Protein AF-A0A940F637-F1 (afdb_monomer_lite)

Structure (mmCIF, N/CA/C/O backbone):
data_AF-A0A940F637-F1
#
_entry.id   AF-A0A940F637-F1
#
loop_
_atom_site.group_PDB
_atom_site.id
_atom_site.type_symbol
_atom_site.label_atom_id
_atom_site.label_alt_id
_atom_site.label_comp_id
_atom_site.label_asym_id
_atom_site.label_entity_id
_atom_site.label_seq_id
_atom_site.pdbx_PDB_ins_code
_atom_site.Cartn_x
_atom_site.Cartn_y
_atom_site.Cartn_z
_atom_site.occupancy
_atom_site.B_iso_or_equiv
_atom_site.auth_seq_id
_atom_site.auth_comp_id
_atom_site.auth_asym_id
_atom_site.auth_atom_id
_atom_site.pdbx_PDB_model_num
ATOM 1 N N . MET A 1 1 ? -5.528 -28.765 15.046 1.00 68.56 1 MET A N 1
ATOM 2 C CA . MET A 1 1 ? -5.423 -27.339 14.658 1.00 68.56 1 MET A CA 1
ATOM 3 C C . MET A 1 1 ? -6.750 -26.783 14.138 1.00 68.56 1 MET A C 1
ATOM 5 O O . MET A 1 1 ? -7.314 -25.947 14.825 1.00 68.56 1 MET A O 1
ATOM 9 N N . ALA A 1 2 ? -7.316 -27.271 13.023 1.00 72.69 2 ALA A N 1
ATOM 10 C CA . ALA A 1 2 ? -8.549 -26.705 12.437 1.00 72.69 2 ALA A CA 1
ATOM 11 C C . ALA A 1 2 ? -9.778 -26.683 13.380 1.00 72.69 2 ALA A C 1
ATOM 13 O O . ALA A 1 2 ? -10.446 -25.659 13.487 1.00 72.69 2 ALA A O 1
ATOM 14 N N . GLN A 1 3 ? -10.038 -27.761 14.132 1.00 83.75 3 GLN A N 1
ATOM 15 C CA . GLN A 1 3 ? -11.132 -27.794 15.122 1.00 83.75 3 GLN A CA 1
ATOM 16 C C . GLN A 1 3 ? -10.935 -26.809 16.287 1.00 83.75 3 GLN A C 1
ATOM 18 O O . GLN A 1 3 ? -11.901 -26.237 16.781 1.00 83.75 3 GLN A O 1
ATOM 23 N N . LEU A 1 4 ? -9.687 -26.577 16.711 1.00 83.81 4 LEU A N 1
ATOM 24 C CA . LEU A 1 4 ? -9.385 -25.657 17.813 1.00 83.81 4 LEU A CA 1
ATOM 25 C C . LEU A 1 4 ? -9.660 -24.202 17.403 1.00 83.81 4 LEU A C 1
ATOM 27 O O . LEU A 1 4 ? -10.219 -23.434 18.182 1.00 83.81 4 LEU A O 1
ATOM 31 N N . VAL A 1 5 ? -9.324 -23.853 16.157 1.00 87.19 5 VAL A N 1
ATOM 32 C CA . VAL A 1 5 ? -9.615 -22.535 15.574 1.00 87.19 5 VAL A CA 1
ATOM 33 C C . VAL A 1 5 ? -11.126 -22.333 15.405 1.00 87.19 5 VAL A C 1
ATOM 35 O O . VAL A 1 5 ? -11.632 -21.262 15.729 1.00 87.19 5 VAL A O 1
ATOM 38 N N . GLY A 1 6 ? -11.868 -23.365 14.984 1.00 89.25 6 GLY A N 1
ATOM 39 C CA . GLY A 1 6 ? -13.332 -23.305 14.872 1.00 89.25 6 GLY A CA 1
ATOM 40 C C . GLY A 1 6 ? -14.025 -22.976 16.200 1.00 89.25 6 GLY A C 1
ATOM 41 O O . GLY A 1 6 ? -14.823 -22.040 16.264 1.00 89.25 6 GLY A O 1
ATOM 42 N N . ASN A 1 7 ? -13.650 -23.670 17.278 1.00 90.19 7 ASN A N 1
ATOM 43 C CA . ASN A 1 7 ? -14.247 -23.461 18.603 1.00 90.19 7 ASN A CA 1
ATOM 44 C C . ASN A 1 7 ? -13.943 -22.062 19.175 1.00 90.19 7 ASN A C 1
ATOM 46 O O . ASN A 1 7 ? -14.802 -21.446 19.806 1.00 90.19 7 ASN A O 1
ATOM 50 N N . GLN A 1 8 ? -12.740 -21.531 18.930 1.00 88.12 8 GLN A N 1
ATOM 51 C CA . GLN A 1 8 ? -12.361 -20.168 19.327 1.00 88.12 8 GLN A CA 1
ATOM 52 C C . GLN A 1 8 ? -13.222 -19.111 18.612 1.00 88.12 8 GLN A C 1
ATOM 54 O O . GLN A 1 8 ? -13.680 -18.152 19.236 1.00 88.12 8 GLN A O 1
ATOM 59 N N . ILE A 1 9 ? -13.509 -19.307 17.321 1.00 85.62 9 ILE A N 1
ATOM 60 C CA . ILE A 1 9 ? -14.340 -18.383 16.535 1.00 85.62 9 ILE A CA 1
ATOM 61 C C . ILE A 1 9 ? -15.790 -18.365 17.040 1.00 85.62 9 ILE A C 1
ATOM 63 O O . ILE A 1 9 ? -16.385 -17.288 17.145 1.00 85.62 9 ILE A O 1
ATOM 67 N N . GLU A 1 10 ? -16.370 -19.520 17.375 1.00 91.50 10 GLU A N 1
ATOM 68 C CA . GLU A 1 10 ? -17.729 -19.573 17.932 1.00 91.50 10 GLU A CA 1
ATOM 69 C C . GLU A 1 10 ? -17.828 -18.894 19.301 1.00 91.50 10 GLU A C 1
ATOM 71 O O . GLU A 1 10 ? -18.764 -18.123 19.531 1.00 91.50 10 GLU A O 1
ATOM 76 N N . ALA A 1 11 ? -16.834 -19.088 20.173 1.00 89.31 11 ALA A N 1
ATOM 77 C CA . ALA A 1 11 ? -16.787 -18.427 21.476 1.00 89.31 11 ALA A CA 1
ATOM 78 C C . ALA A 1 11 ? -16.737 -16.893 21.340 1.00 89.31 11 ALA A C 1
ATOM 80 O O . ALA A 1 11 ? -17.476 -16.178 22.022 1.00 89.31 11 ALA A O 1
ATOM 81 N N . ILE A 1 12 ? -15.937 -16.377 20.399 1.00 84.06 12 ILE A N 1
ATOM 82 C CA . ILE A 1 12 ? -15.844 -14.935 20.123 1.00 84.06 12 ILE A CA 1
ATOM 83 C C . ILE A 1 12 ? -17.172 -14.390 19.572 1.00 84.06 12 ILE A C 1
ATOM 85 O O . ILE A 1 12 ? -17.624 -13.317 19.987 1.00 84.06 12 ILE A O 1
ATOM 89 N N . LYS A 1 13 ? -17.843 -15.123 18.671 1.00 86.75 13 LYS A N 1
ATOM 90 C CA . LYS A 1 13 ? -19.172 -14.737 18.159 1.00 86.75 13 LYS A CA 1
ATOM 91 C C . LYS A 1 13 ? -20.213 -14.687 19.277 1.00 86.75 13 LYS A C 1
ATOM 93 O O . LYS A 1 13 ? -20.950 -13.704 19.372 1.00 86.75 13 LYS A O 1
ATOM 98 N N . ALA A 1 14 ? -20.244 -15.699 20.144 1.00 90.00 14 ALA A N 1
ATOM 99 C CA . ALA A 1 14 ? -21.157 -15.751 21.281 1.00 90.00 14 ALA A CA 1
ATOM 100 C C . ALA A 1 14 ? -20.929 -14.574 22.243 1.00 90.00 14 ALA A C 1
ATOM 102 O O . ALA A 1 14 ? -21.884 -13.899 22.631 1.00 90.00 14 ALA A O 1
ATOM 103 N N . GLN A 1 15 ? -19.670 -14.254 22.555 1.00 88.62 15 GLN A N 1
ATOM 104 C CA . GLN A 1 15 ? -19.326 -13.143 23.443 1.00 88.62 15 GLN A CA 1
ATOM 105 C C . GLN A 1 15 ? -19.707 -11.774 22.851 1.00 88.62 15 GLN A C 1
ATOM 107 O O . GLN A 1 15 ? -20.205 -10.903 23.570 1.00 88.62 15 GLN A O 1
ATOM 112 N N . ASN A 1 16 ? -19.533 -11.579 21.540 1.00 78.62 16 ASN A N 1
ATOM 113 C CA . ASN A 1 16 ? -19.951 -10.351 20.860 1.00 78.62 16 ASN A CA 1
ATOM 114 C C . ASN A 1 16 ? -21.475 -10.192 20.829 1.00 78.62 16 ASN A C 1
ATOM 116 O O . ASN A 1 16 ? -21.979 -9.094 21.078 1.00 78.62 16 ASN A O 1
ATOM 120 N N . ASN A 1 17 ? -22.211 -11.279 20.583 1.00 84.19 17 ASN A N 1
ATOM 121 C CA . ASN A 1 17 ? -23.671 -11.264 20.644 1.00 84.19 17 ASN A CA 1
ATOM 122 C C . ASN A 1 17 ? -24.160 -10.930 22.060 1.00 84.19 17 ASN A C 1
ATOM 124 O O . ASN A 1 17 ? -25.043 -10.087 22.207 1.00 84.19 17 ASN A O 1
ATOM 128 N N . LEU A 1 18 ? -23.532 -11.495 23.099 1.00 89.12 18 LEU A N 1
ATOM 129 C CA . LEU A 1 18 ? -23.876 -11.210 24.495 1.00 89.12 18 LEU A CA 1
ATOM 130 C C . LEU A 1 18 ? -23.662 -9.730 24.855 1.00 89.12 18 LEU A C 1
ATOM 132 O O . LEU A 1 18 ? -24.513 -9.117 25.494 1.00 89.12 18 LEU A O 1
ATOM 136 N N . ARG A 1 19 ? -22.552 -9.129 24.399 1.00 82.56 19 ARG A N 1
ATOM 137 C CA . ARG A 1 19 ? -22.252 -7.701 24.618 1.00 82.56 19 ARG A CA 1
ATOM 138 C C . ARG A 1 19 ? -23.257 -6.779 23.928 1.00 82.56 19 ARG A C 1
ATOM 140 O O . ARG A 1 19 ? -23.683 -5.796 24.529 1.00 82.56 19 ARG A O 1
ATOM 147 N N . ARG A 1 20 ? -23.665 -7.099 22.694 1.00 81.19 20 ARG A N 1
ATOM 148 C CA . ARG A 1 20 ? -24.707 -6.346 21.970 1.00 81.19 20 ARG A CA 1
ATOM 149 C C . ARG A 1 20 ? -26.052 -6.420 22.688 1.00 81.19 20 ARG A C 1
ATOM 151 O O . ARG A 1 20 ? -26.724 -5.403 22.822 1.00 81.19 20 ARG A O 1
ATOM 158 N N . LEU A 1 21 ? -26.407 -7.601 23.190 1.00 87.44 21 LEU A N 1
ATOM 159 C CA . LEU A 1 21 ? -27.653 -7.821 23.920 1.00 87.44 21 LEU A CA 1
ATOM 160 C C . LEU A 1 21 ? -27.649 -7.066 25.258 1.00 87.44 21 LEU A C 1
ATOM 162 O O . LEU A 1 21 ? -28.615 -6.378 25.565 1.00 87.44 21 LEU A O 1
ATOM 166 N N . ALA A 1 22 ? -26.536 -7.092 25.998 1.00 82.38 22 ALA A N 1
ATOM 167 C CA . ALA A 1 22 ? -26.381 -6.321 27.231 1.00 82.38 22 ALA A CA 1
ATOM 168 C C . ALA A 1 22 ? -26.501 -4.805 26.993 1.00 82.38 22 ALA A C 1
ATOM 170 O O . ALA A 1 22 ? -27.202 -4.126 27.741 1.00 82.38 22 ALA A O 1
ATOM 171 N N . ALA A 1 23 ? -25.879 -4.279 25.931 1.00 78.69 23 ALA A N 1
ATOM 172 C CA . ALA A 1 23 ? -25.991 -2.866 25.571 1.00 78.69 23 ALA A CA 1
ATOM 173 C C . ALA A 1 23 ? -27.433 -2.482 25.192 1.00 78.69 23 ALA A C 1
ATOM 175 O O . ALA A 1 23 ? -27.948 -1.478 25.680 1.00 78.69 23 ALA A O 1
ATOM 176 N N . ALA A 1 24 ? -28.109 -3.308 24.386 1.00 81.12 24 ALA A N 1
ATOM 177 C CA . ALA A 1 24 ? -29.506 -3.088 24.014 1.00 81.12 24 ALA A CA 1
ATOM 178 C C . ALA A 1 24 ? -30.436 -3.111 25.238 1.00 81.12 24 ALA A C 1
ATOM 180 O O . ALA A 1 24 ? -31.278 -2.228 25.388 1.00 81.12 24 ALA A O 1
ATOM 181 N N . VAL A 1 25 ? -30.243 -4.068 26.153 1.00 86.31 25 VAL A N 1
ATOM 182 C CA . VAL A 1 25 ? -30.998 -4.144 27.412 1.00 86.31 25 VAL A CA 1
ATOM 183 C C . VAL A 1 25 ? -30.762 -2.898 28.260 1.00 86.31 25 VAL A C 1
ATOM 185 O O . VAL A 1 25 ? -31.724 -2.348 28.787 1.00 86.31 25 VAL A O 1
ATOM 188 N N . PHE A 1 26 ? -29.527 -2.401 28.359 1.00 82.50 26 PHE A N 1
ATOM 189 C CA . PHE A 1 26 ? -29.232 -1.194 29.135 1.00 82.50 26 PHE A CA 1
ATOM 190 C C . PHE A 1 26 ? -29.943 0.043 28.575 1.00 82.50 26 PHE A C 1
ATOM 192 O O . PHE A 1 26 ? -30.535 0.810 29.334 1.00 82.50 26 PHE A O 1
ATOM 199 N N . VAL A 1 27 ? -29.951 0.201 27.248 1.00 78.44 27 VAL A N 1
ATOM 200 C CA . VAL A 1 27 ? -30.637 1.310 26.569 1.00 78.44 27 VAL A CA 1
ATOM 201 C C . VAL A 1 27 ? -32.150 1.227 26.768 1.00 78.44 27 VAL A C 1
ATOM 203 O O . VAL A 1 27 ? -32.771 2.215 27.157 1.00 78.44 27 VAL A O 1
ATOM 206 N N . VAL A 1 28 ? -32.750 0.050 26.560 1.00 81.38 28 VAL A N 1
ATOM 207 C CA . VAL A 1 28 ? -34.203 -0.137 26.715 1.00 81.38 28 VAL A CA 1
ATOM 208 C C . VAL A 1 28 ? -34.625 0.048 28.171 1.00 81.38 28 VAL A C 1
ATOM 210 O O . VAL A 1 28 ? -35.596 0.748 28.442 1.00 81.38 28 VAL A O 1
ATOM 213 N N . THR A 1 29 ? -33.877 -0.519 29.119 1.00 81.25 29 THR A N 1
ATOM 214 C CA . THR A 1 29 ? -34.191 -0.394 30.550 1.00 81.25 29 THR A CA 1
ATOM 215 C C . THR A 1 29 ? -34.068 1.057 31.009 1.00 81.25 29 THR A C 1
ATOM 217 O O . THR A 1 29 ? -34.945 1.549 31.715 1.00 81.25 29 THR A O 1
ATOM 220 N N . GLY A 1 30 ? -33.034 1.773 30.553 1.00 75.88 30 GLY A N 1
ATOM 221 C CA . GLY A 1 30 ? -32.871 3.202 30.823 1.00 75.88 30 GLY A CA 1
ATOM 222 C C . GLY A 1 30 ? -34.012 4.048 30.251 1.00 75.88 30 GLY A C 1
ATOM 223 O O . GLY A 1 30 ? -34.539 4.913 30.949 1.00 75.88 30 GLY A O 1
ATOM 224 N N . ALA A 1 31 ? -34.453 3.759 29.022 1.00 74.94 31 ALA A N 1
ATOM 225 C CA . ALA A 1 31 ? -35.572 4.458 28.386 1.00 74.94 31 ALA A CA 1
ATOM 226 C C . ALA A 1 31 ? -36.909 4.210 29.106 1.00 74.94 31 ALA A C 1
ATOM 228 O O . ALA A 1 31 ? -37.680 5.145 29.313 1.00 74.94 31 ALA A O 1
ATOM 229 N N . VAL A 1 32 ? -37.177 2.974 29.540 1.00 78.06 32 VAL A N 1
ATOM 230 C CA . VAL A 1 32 ? -38.393 2.643 30.301 1.00 78.06 32 VAL A CA 1
ATOM 231 C C . VAL A 1 32 ? -38.381 3.321 31.673 1.00 78.06 32 VAL A C 1
ATOM 233 O O . VAL A 1 32 ? -39.384 3.909 32.074 1.00 78.06 32 VAL A O 1
ATOM 236 N N . LEU A 1 33 ? -37.242 3.314 32.375 1.00 72.50 33 LEU A N 1
ATOM 237 C CA . LEU A 1 33 ? -37.113 3.969 33.679 1.00 72.50 33 LEU A CA 1
ATOM 238 C C . LEU A 1 33 ? -37.324 5.492 33.578 1.00 72.50 33 LEU A C 1
ATOM 240 O O . LEU A 1 33 ? -37.966 6.090 34.442 1.00 72.50 33 LEU A O 1
ATOM 244 N N . ALA A 1 34 ? -36.843 6.106 32.491 1.00 63.91 34 ALA A N 1
ATOM 245 C CA . ALA A 1 34 ? -37.021 7.526 32.199 1.00 63.91 34 ALA A CA 1
ATOM 246 C C . ALA A 1 34 ? -38.496 7.938 32.019 1.00 63.91 34 ALA A C 1
ATOM 248 O O . ALA A 1 34 ? -38.859 9.057 32.379 1.00 63.91 34 ALA A O 1
ATOM 249 N N . ILE A 1 35 ? -39.347 7.043 31.504 1.00 73.88 35 ILE A N 1
ATOM 250 C CA . ILE A 1 35 ? -40.786 7.295 31.314 1.00 73.88 35 ILE A CA 1
ATOM 251 C C . ILE A 1 35 ? -41.549 7.196 32.643 1.00 73.88 35 ILE A C 1
ATOM 253 O O . ILE A 1 35 ? -42.493 7.949 32.870 1.00 73.88 35 ILE A O 1
ATOM 257 N N . VAL A 1 36 ? -41.150 6.275 33.525 1.00 73.94 36 VAL A N 1
ATOM 258 C CA . VAL A 1 36 ? -41.940 5.911 34.714 1.00 73.94 36 VAL A CA 1
ATOM 259 C C . VAL A 1 36 ? -41.636 6.790 35.934 1.00 73.94 36 VAL A C 1
ATOM 261 O O . VAL A 1 36 ? -42.533 7.036 36.735 1.00 73.94 36 VAL A O 1
ATOM 264 N N . VAL A 1 37 ? -40.396 7.266 36.109 1.00 67.44 37 VAL A N 1
ATOM 265 C CA . VAL A 1 37 ? -39.958 7.792 37.421 1.00 67.44 37 VAL A CA 1
ATOM 266 C C . VAL A 1 37 ? -40.144 9.306 37.595 1.00 67.44 37 VAL A C 1
ATOM 268 O O . VAL A 1 37 ? -40.311 9.757 38.722 1.00 67.44 37 VAL A O 1
ATOM 271 N N . SER A 1 38 ? -40.143 10.099 36.522 1.00 67.56 38 SER A N 1
ATOM 272 C CA . SER A 1 38 ? -40.482 11.538 36.479 1.00 67.56 38 SER A CA 1
ATOM 273 C C . SER A 1 38 ? -39.855 12.117 35.205 1.00 67.56 38 SER A C 1
ATOM 275 O O . SER A 1 38 ? -38.687 11.813 34.932 1.00 67.56 38 SER A O 1
ATOM 277 N N . PRO A 1 39 ? -40.540 12.995 34.451 1.00 76.00 39 PRO A N 1
ATOM 278 C CA . PRO A 1 39 ? -39.993 13.577 33.224 1.00 76.00 39 PRO A CA 1
ATOM 279 C C . PRO A 1 39 ? -38.657 14.312 33.437 1.00 76.00 39 PRO A C 1
ATOM 281 O O . PRO A 1 39 ? -37.818 14.331 32.539 1.00 76.00 39 PRO A O 1
ATOM 284 N N . THR A 1 40 ? -38.407 14.864 34.630 1.00 76.50 40 THR A N 1
ATOM 285 C CA . THR A 1 40 ? -37.135 15.538 34.942 1.00 76.50 40 THR A CA 1
ATOM 286 C C . THR A 1 40 ? -35.970 14.562 35.112 1.00 76.50 40 THR A C 1
ATOM 288 O O . THR A 1 40 ? -34.867 14.840 34.649 1.00 76.50 40 THR A O 1
ATOM 291 N N . VAL A 1 41 ? -36.205 13.394 35.716 1.00 74.31 41 VAL A N 1
ATOM 292 C CA . VAL A 1 41 ? -35.179 12.352 35.900 1.00 74.31 41 VAL A CA 1
ATOM 293 C C . VAL A 1 41 ? -34.879 11.655 34.573 1.00 74.31 41 VAL A C 1
ATOM 295 O O . VAL A 1 41 ? -33.719 11.372 34.269 1.00 74.31 41 VAL A O 1
ATOM 298 N N . GLY A 1 42 ? -35.905 11.447 33.742 1.00 71.25 42 GLY A N 1
ATOM 299 C CA . GLY A 1 42 ? -35.741 10.863 32.414 1.00 71.25 42 GLY A CA 1
ATOM 300 C C . GLY A 1 42 ? -34.842 11.688 31.492 1.00 71.25 42 GLY A C 1
ATOM 301 O O . GLY A 1 42 ? -34.001 11.129 30.789 1.00 71.25 42 GLY A O 1
ATOM 302 N N . LEU A 1 43 ? -34.947 13.019 31.555 1.00 78.69 43 LEU A N 1
ATOM 303 C CA . LEU A 1 43 ? -34.121 13.925 30.753 1.00 78.69 43 LEU A CA 1
ATOM 304 C C . LEU A 1 43 ? -32.635 13.849 31.152 1.00 78.69 43 LEU A C 1
ATOM 306 O O . LEU A 1 43 ? -31.765 13.809 30.283 1.00 78.69 43 LEU A O 1
ATOM 310 N N . VAL A 1 44 ? -32.337 13.726 32.452 1.00 80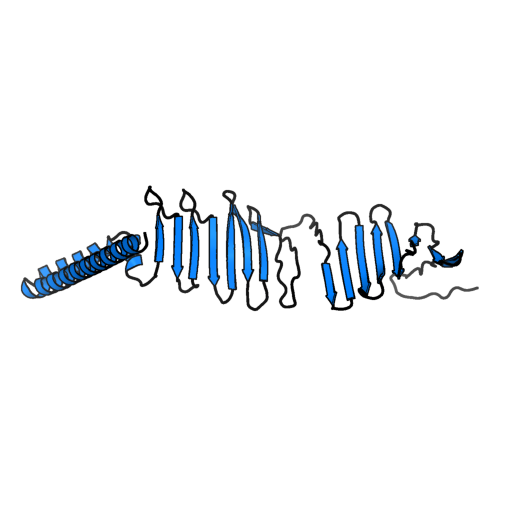.62 44 VAL A N 1
ATOM 311 C CA . VAL A 1 44 ? -30.962 13.556 32.958 1.00 80.62 44 VAL A CA 1
ATOM 312 C C . VAL A 1 44 ? -30.359 12.225 32.503 1.00 80.62 44 VAL A C 1
ATOM 314 O O . VAL A 1 44 ? -29.214 12.196 32.057 1.00 80.62 44 VAL A O 1
ATOM 317 N N . PHE A 1 45 ? -31.120 11.129 32.549 1.00 76.38 45 PHE A N 1
ATOM 318 C CA . PHE A 1 45 ? -30.642 9.821 32.086 1.00 76.38 45 PHE A CA 1
ATOM 319 C C . PHE A 1 45 ? -30.442 9.755 30.570 1.00 76.38 45 PHE A C 1
ATOM 321 O O . PHE A 1 45 ? -29.464 9.159 30.109 1.00 76.38 45 PHE A O 1
ATOM 328 N N . ALA A 1 46 ? -31.323 10.388 29.791 1.00 76.06 46 ALA A N 1
ATOM 329 C CA . ALA A 1 46 ? -31.146 10.518 28.349 1.00 76.06 46 ALA A CA 1
ATOM 330 C C . ALA A 1 46 ? -29.864 11.302 28.026 1.00 76.06 46 ALA A C 1
ATOM 332 O O . ALA A 1 46 ? -29.050 10.850 27.220 1.00 76.06 46 ALA A O 1
ATOM 333 N N . PHE A 1 47 ? -29.631 12.422 28.717 1.00 84.06 47 PHE A N 1
ATOM 334 C CA . PHE A 1 47 ? -28.429 13.233 28.536 1.00 84.06 47 PHE A CA 1
ATOM 335 C C . PHE A 1 47 ? -27.154 12.483 28.950 1.00 84.06 47 PHE A C 1
ATOM 337 O O . PHE A 1 47 ? -26.188 12.449 28.192 1.00 84.06 47 PHE A O 1
ATOM 344 N N . LEU A 1 48 ? -27.164 11.800 30.100 1.00 80.94 48 LEU A N 1
ATOM 345 C CA . LEU A 1 48 ? -26.040 10.975 30.553 1.00 80.94 48 LEU A CA 1
ATOM 346 C C . LEU A 1 48 ? -25.747 9.815 29.601 1.00 80.94 48 LEU A C 1
ATOM 348 O O . LEU A 1 48 ? -24.582 9.511 29.376 1.00 80.94 48 LEU A O 1
ATOM 352 N N . SER A 1 49 ? -26.769 9.198 29.003 1.00 77.62 49 SER A N 1
ATOM 353 C CA . SER A 1 49 ? -26.577 8.134 28.009 1.00 77.62 49 SER A CA 1
ATOM 354 C C . SER A 1 49 ? -25.926 8.666 26.731 1.00 77.62 49 SER A C 1
ATOM 356 O O . SER A 1 49 ? -24.995 8.051 26.212 1.00 77.62 49 SER A O 1
ATOM 358 N N . VAL A 1 50 ? -26.351 9.841 26.257 1.00 77.88 50 VAL A N 1
ATOM 359 C CA . VAL A 1 50 ? -25.719 10.518 25.114 1.00 77.88 50 VAL A CA 1
ATOM 360 C C . VAL A 1 50 ? -24.275 10.905 25.446 1.00 77.88 50 VAL A C 1
ATOM 362 O O . VAL A 1 50 ? -23.379 10.632 24.650 1.00 77.88 50 VAL A O 1
ATOM 365 N N . CYS A 1 51 ? -24.012 11.462 26.632 1.00 80.19 51 CYS A N 1
ATOM 366 C CA . CYS A 1 51 ? -22.657 11.777 27.085 1.00 80.19 51 CYS A CA 1
ATOM 367 C C . CYS 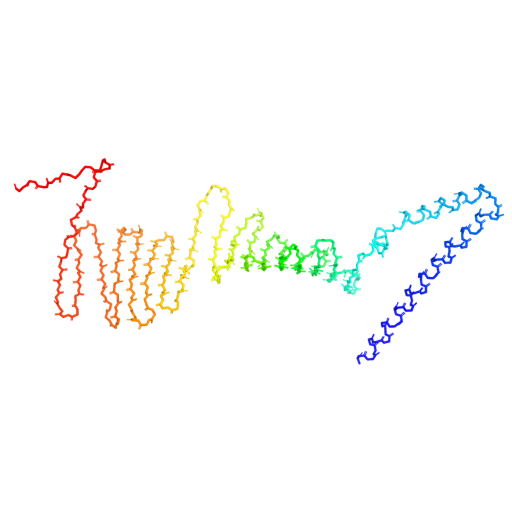A 1 51 ? -21.786 10.527 27.244 1.00 80.19 51 CYS A C 1
ATOM 369 O O . CYS A 1 51 ? -20.625 10.554 26.857 1.00 80.19 51 CYS A O 1
ATOM 371 N N . ALA A 1 52 ? -22.325 9.422 27.759 1.00 80.75 52 ALA A N 1
ATOM 372 C CA . ALA A 1 52 ? -21.585 8.174 27.912 1.00 80.75 52 ALA A CA 1
ATOM 373 C C . ALA A 1 52 ? -21.151 7.611 26.551 1.00 80.75 52 ALA A C 1
ATOM 375 O O . ALA A 1 52 ? -19.997 7.221 26.396 1.00 80.75 52 ALA A O 1
ATOM 376 N N . VAL A 1 53 ? -22.029 7.647 25.541 1.00 72.38 53 VAL A N 1
ATOM 377 C CA . VAL A 1 53 ? -21.662 7.321 24.151 1.00 72.38 53 VAL A CA 1
ATOM 378 C C . VAL A 1 53 ? -20.660 8.336 23.598 1.00 72.38 53 VAL A C 1
ATOM 380 O O . VAL A 1 53 ? -19.735 7.969 22.869 1.00 72.38 53 VAL A O 1
ATOM 383 N N . ALA A 1 54 ? -20.804 9.612 23.960 1.00 75.75 54 ALA A N 1
ATOM 384 C CA . ALA A 1 54 ? -19.905 10.650 23.494 1.00 75.75 54 ALA A CA 1
ATOM 385 C C . ALA A 1 54 ? -18.480 10.513 24.062 1.00 75.75 54 ALA A C 1
ATOM 387 O O . ALA A 1 54 ? -17.517 10.857 23.379 1.00 75.75 54 ALA A O 1
ATOM 388 N N . LEU A 1 55 ? -18.356 9.977 25.274 1.00 81.56 55 LEU A N 1
ATOM 389 C CA . LEU A 1 55 ? -17.098 9.749 25.982 1.00 81.56 55 LEU A CA 1
ATOM 390 C C . LEU A 1 55 ? -16.454 8.395 25.657 1.00 81.56 55 LEU A C 1
ATOM 392 O O . LEU A 1 55 ? -15.363 8.109 26.150 1.00 81.56 55 LEU A O 1
ATOM 396 N N . LEU A 1 56 ? -17.093 7.556 24.833 1.00 73.06 56 LEU A N 1
ATOM 397 C CA . LEU A 1 56 ? -16.433 6.359 24.328 1.00 73.06 56 LEU A CA 1
ATOM 398 C C . LEU A 1 56 ? -15.201 6.762 23.500 1.00 73.06 56 LEU A C 1
ATOM 400 O O . LEU A 1 56 ? -15.301 7.675 22.674 1.00 73.06 56 LEU A O 1
ATOM 404 N N . PRO A 1 57 ? -14.058 6.073 23.672 1.00 74.56 57 PRO A N 1
ATOM 405 C CA . PRO A 1 57 ? -12.878 6.312 22.849 1.00 74.56 57 PRO A CA 1
ATOM 406 C C . PRO A 1 57 ? -13.240 6.147 21.367 1.00 74.56 57 PRO A C 1
ATOM 408 O O . PRO A 1 57 ? -14.045 5.280 21.018 1.00 74.56 57 PRO A O 1
ATOM 411 N N . GLU A 1 58 ? -12.663 6.964 20.479 1.00 65.81 58 GLU A N 1
ATOM 412 C CA . GLU A 1 58 ? -13.011 6.970 19.044 1.00 65.81 58 GLU A CA 1
ATOM 413 C C . GLU A 1 58 ? -12.932 5.583 18.390 1.00 65.81 58 GLU A C 1
ATOM 415 O O . GLU A 1 58 ? -13.726 5.260 17.503 1.00 65.81 58 GLU A O 1
ATOM 420 N N . SER A 1 59 ? -12.032 4.729 18.881 1.00 57.66 59 SER A N 1
ATOM 421 C CA . SER A 1 59 ? -11.900 3.333 18.458 1.00 57.66 59 SER A CA 1
ATOM 422 C C . SER A 1 59 ? -13.182 2.513 18.668 1.00 57.66 59 SER A C 1
ATOM 424 O O . SER A 1 59 ? -13.497 1.640 17.860 1.00 57.66 59 SER A O 1
ATOM 426 N N . ALA A 1 60 ? -13.968 2.813 19.707 1.00 60.88 60 ALA A N 1
ATOM 427 C CA . ALA A 1 60 ? -15.262 2.187 19.964 1.00 60.88 60 ALA A CA 1
ATOM 428 C C . ALA A 1 60 ? -16.396 2.811 19.134 1.00 60.88 60 ALA A C 1
ATOM 430 O O . ALA A 1 60 ? -17.286 2.078 18.700 1.00 60.88 60 ALA A O 1
ATOM 431 N N . ARG A 1 61 ? -16.353 4.126 18.855 1.00 59.50 61 ARG A N 1
ATOM 432 C CA . ARG A 1 61 ? -17.337 4.786 17.972 1.00 59.50 61 ARG A CA 1
ATOM 433 C C . ARG A 1 61 ? -17.246 4.291 16.530 1.00 59.50 61 ARG A C 1
ATOM 435 O O . ARG A 1 61 ? -18.280 3.977 15.944 1.00 59.50 61 ARG A O 1
ATOM 442 N N . ARG A 1 62 ? -16.037 4.155 15.968 1.00 58.75 62 ARG A N 1
ATOM 443 C CA . ARG A 1 62 ? -15.859 3.656 14.587 1.00 58.75 62 ARG A CA 1
ATOM 444 C C . ARG A 1 62 ? -16.412 2.244 14.395 1.00 58.75 62 ARG A C 1
ATOM 446 O O . ARG A 1 62 ? -16.950 1.932 13.340 1.00 58.75 62 ARG A O 1
ATOM 453 N N . ARG A 1 63 ? -16.397 1.415 15.445 1.00 56.91 63 ARG A N 1
ATOM 454 C CA . ARG A 1 63 ? -16.906 0.034 15.405 1.00 56.91 63 ARG A CA 1
ATOM 455 C C . ARG A 1 63 ? -18.423 -0.082 15.195 1.00 56.91 63 ARG A C 1
ATOM 457 O O . ARG A 1 63 ? -18.908 -1.177 14.922 1.00 56.91 63 ARG A O 1
ATOM 464 N N . ILE A 1 64 ? -19.171 1.013 15.350 1.00 53.50 64 ILE A N 1
ATOM 465 C CA . ILE A 1 64 ? -20.634 1.050 15.195 1.00 53.50 64 ILE A CA 1
ATOM 466 C C . ILE A 1 64 ? -21.035 1.531 13.787 1.00 53.50 64 ILE A C 1
ATOM 468 O O . ILE A 1 64 ? -22.145 1.250 13.345 1.00 53.50 64 ILE A O 1
ATOM 472 N N . LEU A 1 65 ? -20.129 2.173 13.041 1.00 55.72 65 LEU A N 1
ATOM 473 C CA . LEU A 1 65 ? -20.432 2.826 11.758 1.00 55.72 65 LEU A CA 1
ATOM 474 C C . LEU A 1 65 ? -20.251 1.938 10.511 1.00 55.72 65 LEU A C 1
ATOM 476 O O . LEU A 1 65 ? -20.279 2.438 9.396 1.00 55.72 65 LEU A O 1
ATOM 480 N N . GLY A 1 66 ? -20.147 0.616 10.663 1.00 58.09 66 GLY A N 1
ATOM 481 C CA . GLY A 1 66 ? -20.241 -0.314 9.527 1.00 58.09 66 GLY A CA 1
ATOM 482 C C . GLY A 1 66 ? -18.957 -0.525 8.717 1.00 58.09 66 GLY A C 1
ATOM 483 O O . GLY A 1 66 ? -18.961 -1.353 7.807 1.00 58.09 66 GLY A O 1
ATOM 484 N N . GLU A 1 67 ? -17.845 0.121 9.074 1.00 71.19 67 GLU A N 1
ATOM 485 C CA . GLU A 1 67 ? -16.534 -0.227 8.521 1.00 71.19 67 GLU A CA 1
ATOM 486 C C . GLU A 1 67 ? -16.141 -1.626 9.011 1.00 71.19 67 GLU A C 1
ATOM 488 O O . GLU A 1 67 ? -15.838 -1.851 10.187 1.00 71.19 67 GLU A O 1
ATOM 493 N N . SER A 1 68 ? -16.189 -2.599 8.102 1.00 77.94 68 SER A N 1
ATOM 494 C CA . SER A 1 68 ? -15.699 -3.945 8.379 1.00 77.94 68 SER A CA 1
ATOM 495 C C . SER A 1 68 ? -14.178 -3.898 8.392 1.00 77.94 68 SER A C 1
ATOM 497 O O . SER A 1 68 ? -13.540 -3.927 7.342 1.00 77.94 68 SER A O 1
ATOM 499 N N . ASN A 1 69 ? -13.606 -3.792 9.590 1.00 87.19 69 ASN A N 1
ATOM 500 C CA . ASN A 1 69 ? -12.173 -3.880 9.800 1.00 87.19 69 ASN A CA 1
ATOM 501 C C . ASN A 1 69 ? -11.788 -5.232 10.410 1.00 87.19 69 ASN A C 1
ATOM 503 O O . ASN A 1 69 ? -12.444 -5.771 11.303 1.00 87.19 69 ASN A O 1
ATOM 507 N N . PHE A 1 70 ? -10.697 -5.793 9.910 1.00 93.50 70 PHE A N 1
ATOM 508 C CA . PHE A 1 70 ? -10.033 -6.943 10.502 1.00 93.50 70 PHE A CA 1
ATOM 509 C C . PHE A 1 70 ? -8.591 -6.550 10.780 1.00 93.50 70 PHE A C 1
ATOM 511 O O . PHE A 1 70 ? -7.909 -6.050 9.891 1.00 93.50 70 PHE A O 1
ATOM 518 N N . ALA A 1 71 ? -8.124 -6.770 12.004 1.00 95.44 71 ALA A N 1
ATOM 519 C CA . ALA A 1 71 ? -6.763 -6.444 12.393 1.00 95.44 71 ALA A CA 1
ATOM 520 C C . ALA A 1 71 ? -6.100 -7.636 13.085 1.00 95.44 71 ALA A C 1
ATOM 522 O O . ALA A 1 71 ? -6.737 -8.334 13.878 1.00 95.44 71 ALA A O 1
ATOM 523 N N . LEU A 1 72 ? -4.821 -7.850 12.783 1.00 94.81 72 LEU A N 1
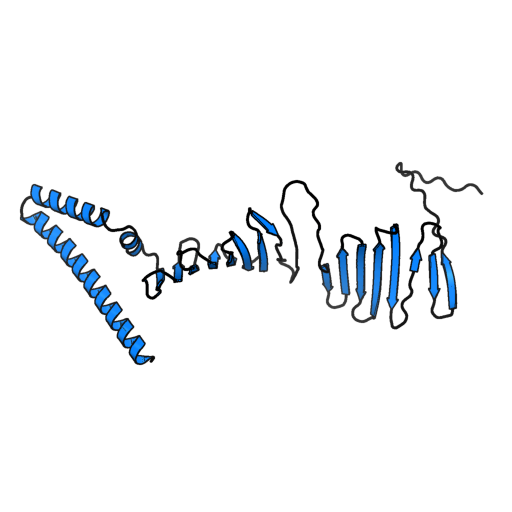ATOM 524 C CA . LEU A 1 72 ? -3.941 -8.766 13.502 1.00 94.81 72 LEU A CA 1
ATOM 525 C C . LEU A 1 72 ? -3.006 -7.939 14.372 1.00 94.81 72 LEU A C 1
ATOM 527 O O . LEU A 1 72 ? -2.398 -6.985 13.886 1.00 94.81 72 LEU A O 1
ATOM 531 N N . TYR A 1 73 ? -2.906 -8.321 15.638 1.00 95.12 73 TYR A N 1
ATOM 532 C CA . TYR A 1 73 ? -2.109 -7.637 16.647 1.00 95.12 73 TYR A CA 1
ATOM 533 C C . TYR A 1 73 ? -0.911 -8.502 17.041 1.00 95.12 73 TYR A C 1
ATOM 535 O O . TYR A 1 73 ? -0.997 -9.730 16.987 1.00 95.12 73 TYR A O 1
ATOM 543 N N . ASP A 1 74 ? 0.189 -7.862 17.421 1.00 95.75 74 ASP A N 1
ATOM 544 C CA . ASP A 1 74 ? 1.326 -8.532 18.048 1.00 95.75 74 ASP A CA 1
ATOM 545 C C . ASP A 1 74 ? 1.076 -8.838 19.538 1.00 95.75 74 ASP A C 1
ATOM 547 O O . ASP A 1 74 ? -0.011 -8.614 20.078 1.00 95.75 74 ASP A O 1
ATOM 551 N N . GLU A 1 75 ? 2.103 -9.355 20.214 1.00 95.06 75 GLU A N 1
ATOM 552 C CA . GLU A 1 75 ? 2.071 -9.688 21.643 1.00 95.06 75 GLU A CA 1
ATOM 553 C C . GLU A 1 75 ? 1.882 -8.459 22.547 1.00 95.06 75 GLU A C 1
ATOM 555 O O . GLU A 1 75 ? 1.374 -8.583 23.661 1.00 95.06 75 GLU A O 1
ATOM 560 N N . GLN A 1 76 ? 2.257 -7.269 22.071 1.00 93.50 76 GLN A N 1
ATOM 561 C CA . GLN A 1 76 ? 2.094 -5.996 22.771 1.00 93.50 76 GLN A CA 1
ATOM 562 C C . GLN A 1 76 ? 0.719 -5.360 22.506 1.00 93.50 76 GLN A C 1
ATOM 564 O O . GLN A 1 76 ? 0.411 -4.300 23.054 1.00 93.50 76 GLN A O 1
ATOM 569 N N . GLY A 1 77 ? -0.128 -5.998 21.692 1.00 92.31 77 GLY A N 1
ATOM 570 C CA . GLY A 1 77 ? -1.437 -5.481 21.313 1.00 92.31 77 GLY A CA 1
ATOM 571 C C . GLY A 1 77 ? -1.376 -4.366 20.267 1.00 92.31 77 GLY A C 1
ATOM 572 O O . GLY A 1 77 ? -2.363 -3.646 20.110 1.00 92.31 77 GLY A O 1
ATOM 573 N N . GLN A 1 78 ? -0.258 -4.216 19.550 1.00 94.06 78 GLN A N 1
ATOM 574 C CA . GLN A 1 78 ? -0.112 -3.265 18.449 1.00 94.06 78 GLN A CA 1
ATOM 575 C C . GLN A 1 78 ? -0.511 -3.910 17.116 1.00 94.06 78 GLN A C 1
ATOM 577 O O . GLN A 1 78 ? -0.152 -5.060 16.849 1.00 94.06 78 GLN A O 1
ATOM 582 N N . PRO A 1 79 ? -1.273 -3.210 16.258 1.00 96.31 79 PRO A N 1
ATOM 583 C CA . PRO A 1 79 ? -1.715 -3.765 14.986 1.00 96.31 79 PRO A CA 1
ATOM 584 C C . PRO A 1 79 ? -0.535 -3.919 14.019 1.00 96.31 79 PRO A C 1
ATOM 586 O O . PRO A 1 79 ? 0.203 -2.971 13.779 1.00 96.31 79 PRO A O 1
ATOM 589 N N . ARG A 1 80 ? -0.398 -5.103 13.417 1.00 97.56 80 ARG A N 1
ATOM 590 C CA . ARG A 1 80 ? 0.622 -5.427 12.401 1.00 97.56 80 ARG A CA 1
ATOM 591 C C . ARG A 1 80 ? 0.052 -5.605 11.013 1.00 97.56 80 ARG A C 1
ATOM 593 O O . ARG A 1 80 ? 0.742 -5.363 10.029 1.00 97.56 80 ARG A O 1
ATOM 600 N N . ILE A 1 81 ? -1.209 -6.015 10.930 1.00 97.81 81 ILE A N 1
ATOM 601 C CA . ILE A 1 81 ? -1.947 -6.105 9.673 1.00 97.81 81 ILE A CA 1
ATOM 602 C C . ILE A 1 81 ? -3.324 -5.512 9.909 1.00 97.81 81 ILE A C 1
ATOM 604 O O . ILE A 1 81 ? -4.001 -5.900 10.858 1.00 97.81 81 ILE A O 1
ATOM 608 N N . VAL A 1 82 ? -3.747 -4.600 9.041 1.00 96.81 82 VAL A N 1
ATOM 609 C CA . VAL A 1 82 ? -5.095 -4.028 9.042 1.00 96.81 82 VAL A CA 1
ATOM 610 C C . VAL A 1 82 ? -5.704 -4.231 7.666 1.00 96.81 82 VAL A C 1
ATOM 612 O O . VAL A 1 82 ? -5.128 -3.824 6.665 1.00 96.81 82 VAL A O 1
ATOM 615 N N . MET A 1 83 ? -6.874 -4.855 7.622 1.00 96.50 83 MET A N 1
ATOM 616 C CA . MET A 1 83 ? -7.712 -4.981 6.437 1.00 96.50 83 MET A CA 1
ATOM 617 C C . MET A 1 83 ? -8.963 -4.143 6.650 1.00 96.50 83 MET A C 1
ATOM 619 O O . MET A 1 83 ? -9.643 -4.296 7.668 1.00 96.50 83 MET A O 1
ATOM 623 N N . VAL A 1 84 ? -9.266 -3.261 5.708 1.00 95.00 84 VAL A N 1
ATOM 624 C CA . VAL A 1 84 ? -10.416 -2.362 5.784 1.00 95.00 84 VAL A CA 1
ATOM 625 C C . VAL A 1 84 ? -11.074 -2.250 4.417 1.00 95.00 84 VAL A C 1
ATOM 627 O O . VAL A 1 84 ? -10.401 -2.252 3.389 1.00 95.00 84 VAL A O 1
ATOM 630 N N . VAL A 1 85 ? -12.399 -2.163 4.410 1.00 93.19 85 VAL A N 1
ATOM 631 C CA . VAL A 1 85 ? -13.173 -1.777 3.229 1.00 93.19 85 VAL A CA 1
ATOM 632 C C . VAL A 1 85 ? -13.788 -0.419 3.525 1.00 93.19 85 VAL A C 1
ATOM 634 O O . VAL A 1 85 ? -14.610 -0.310 4.435 1.00 93.19 85 VAL A O 1
ATOM 637 N N . THR A 1 86 ? -13.351 0.603 2.794 1.00 91.50 86 THR A N 1
ATOM 638 C CA . THR A 1 86 ? -13.883 1.970 2.876 1.00 91.50 86 THR A CA 1
ATOM 639 C C . THR A 1 86 ? -14.665 2.305 1.605 1.00 91.50 86 THR A C 1
ATOM 641 O O . THR A 1 86 ? -14.775 1.477 0.698 1.00 91.50 86 THR A O 1
ATOM 644 N N . GLU A 1 87 ? -15.202 3.523 1.520 1.00 90.44 87 GLU A N 1
ATOM 645 C CA . GLU A 1 87 ? -15.819 4.041 0.290 1.00 90.44 87 GLU A CA 1
ATOM 646 C C . GLU A 1 87 ? -14.819 4.136 -0.876 1.00 90.44 87 GLU A C 1
ATOM 648 O O . GLU A 1 87 ? -15.205 3.938 -2.024 1.00 90.44 87 GLU A O 1
ATOM 653 N N . ASP A 1 88 ? -13.531 4.355 -0.584 1.00 91.69 88 ASP A N 1
ATOM 654 C CA . ASP A 1 88 ? -12.456 4.349 -1.586 1.00 91.69 88 ASP A CA 1
ATOM 655 C C . ASP A 1 88 ? -12.112 2.933 -2.082 1.00 91.69 88 ASP A C 1
ATOM 657 O O . ASP A 1 88 ? -11.466 2.786 -3.120 1.00 91.69 88 ASP A O 1
ATOM 661 N N . GLY A 1 89 ? -12.535 1.894 -1.355 1.00 94.12 89 GLY A N 1
ATOM 662 C CA . GLY A 1 89 ? -12.347 0.493 -1.713 1.00 94.12 89 GLY A CA 1
ATOM 663 C C . GLY A 1 89 ? -11.652 -0.354 -0.638 1.00 94.12 89 GLY A C 1
ATOM 664 O O . GLY A 1 89 ? -11.404 0.093 0.487 1.00 94.12 89 GLY A O 1
ATOM 665 N N . PRO A 1 90 ? -11.381 -1.636 -0.942 1.00 96.31 90 PRO A N 1
ATOM 666 C CA . PRO A 1 90 ? -10.689 -2.536 -0.032 1.00 96.31 90 PRO A CA 1
ATOM 667 C C . PRO A 1 90 ? -9.188 -2.231 0.019 1.00 96.31 90 PRO A C 1
ATOM 669 O O . PRO A 1 90 ? -8.545 -2.023 -1.011 1.00 96.31 90 PRO A O 1
ATOM 672 N N . SER A 1 91 ? -8.609 -2.284 1.216 1.00 97.00 91 SER A N 1
ATOM 673 C CA . SER A 1 91 ? -7.167 -2.184 1.428 1.00 97.00 91 SER A CA 1
ATOM 674 C C . SER A 1 91 ? -6.678 -3.095 2.555 1.00 97.00 91 SER A C 1
ATOM 676 O O . SER A 1 91 ? -7.409 -3.442 3.484 1.00 97.00 91 SER A O 1
ATOM 678 N N . ILE A 1 92 ? -5.415 -3.492 2.450 1.00 97.69 92 ILE A N 1
ATOM 679 C CA . ILE A 1 92 ? -4.635 -4.264 3.408 1.00 97.69 92 ILE A CA 1
ATOM 680 C C . ILE A 1 92 ? -3.358 -3.470 3.659 1.00 97.69 92 ILE A C 1
ATOM 682 O O . ILE A 1 92 ? -2.639 -3.158 2.717 1.00 97.69 92 ILE A O 1
ATOM 686 N N . SER A 1 93 ? -3.063 -3.154 4.913 1.00 97.69 93 SER A N 1
ATOM 687 C CA . SER A 1 93 ? -1.840 -2.462 5.321 1.00 97.69 93 SER A CA 1
ATOM 688 C C . SER A 1 93 ? -1.044 -3.333 6.284 1.00 97.69 93 SER A C 1
ATOM 690 O O . SER A 1 93 ? -1.611 -3.868 7.236 1.00 97.69 93 SER A O 1
ATOM 692 N N . LEU A 1 94 ? 0.260 -3.461 6.048 1.00 97.94 94 LEU A N 1
ATOM 693 C CA . LEU A 1 94 ? 1.230 -4.033 6.977 1.00 97.94 94 LEU A CA 1
ATOM 694 C C . LEU A 1 94 ? 1.927 -2.878 7.688 1.00 97.94 94 LEU A C 1
ATOM 696 O O . LEU A 1 94 ? 2.461 -1.982 7.031 1.00 97.94 94 LEU A O 1
ATOM 700 N N . LEU A 1 95 ? 1.910 -2.903 9.015 1.00 97.94 95 LEU A N 1
ATOM 701 C CA . LEU A 1 95 ? 2.423 -1.835 9.863 1.00 97.94 95 LEU A CA 1
ATOM 702 C C . LEU A 1 95 ? 3.685 -2.300 10.593 1.00 97.94 95 LEU A C 1
ATOM 704 O O . LEU A 1 95 ? 3.790 -3.460 11.002 1.00 97.94 95 LEU A O 1
ATOM 708 N N . ASP A 1 96 ? 4.642 -1.392 10.757 1.00 97.50 96 ASP A N 1
ATOM 709 C CA . ASP A 1 96 ? 5.825 -1.627 11.585 1.00 97.50 96 ASP A CA 1
ATOM 710 C C . ASP A 1 96 ? 5.530 -1.504 13.092 1.00 97.50 96 ASP A C 1
ATOM 712 O O . ASP A 1 96 ? 4.379 -1.443 13.521 1.00 97.50 96 ASP A O 1
ATOM 716 N N . GLU A 1 97 ? 6.580 -1.510 13.920 1.00 96.50 97 GLU A N 1
ATOM 717 C CA . GLU A 1 97 ? 6.469 -1.430 15.388 1.00 96.50 97 GLU A CA 1
ATOM 718 C C . GLU A 1 97 ? 5.925 -0.093 15.888 1.00 96.50 97 GLU A C 1
ATOM 720 O O . GLU A 1 97 ? 5.331 -0.034 16.962 1.00 96.50 97 GLU A O 1
ATOM 725 N N . SER A 1 98 ? 6.076 0.964 15.093 1.00 95.69 98 SER A N 1
ATOM 726 C CA . SER A 1 98 ? 5.528 2.288 15.385 1.00 95.69 98 SER A CA 1
ATOM 727 C C . SER A 1 98 ? 4.074 2.447 14.929 1.00 95.69 98 SER A C 1
ATOM 729 O O . SER A 1 98 ? 3.468 3.490 15.167 1.00 95.69 98 SER A O 1
ATOM 731 N N . GLY A 1 99 ? 3.504 1.434 14.264 1.00 94.94 99 GLY A N 1
ATOM 732 C CA . GLY A 1 99 ? 2.203 1.537 13.609 1.00 94.94 99 GLY A CA 1
ATOM 733 C C . GLY A 1 99 ? 2.254 2.313 12.290 1.00 94.94 99 GLY A C 1
ATOM 734 O O . GLY A 1 99 ? 1.214 2.746 11.797 1.00 94.94 99 GLY A O 1
ATOM 735 N N . THR A 1 100 ? 3.438 2.499 11.700 1.00 96.00 100 THR A N 1
ATOM 736 C CA . THR A 1 100 ? 3.594 3.155 10.398 1.00 96.00 100 THR A CA 1
ATOM 737 C C . THR A 1 100 ? 3.388 2.128 9.281 1.00 96.00 100 THR A C 1
ATOM 739 O O . THR A 1 100 ? 4.040 1.079 9.293 1.00 96.00 100 THR A O 1
ATOM 742 N N . PRO A 1 101 ? 2.508 2.383 8.293 1.00 96.38 101 PRO A N 1
ATOM 743 C CA . PRO A 1 101 ? 2.334 1.494 7.148 1.00 96.38 101 PRO A CA 1
ATOM 744 C C . PRO A 1 101 ? 3.627 1.356 6.331 1.00 96.38 101 PRO A C 1
ATOM 746 O O . PRO A 1 101 ? 4.175 2.344 5.845 1.00 96.38 101 PRO A O 1
ATOM 749 N N . ARG A 1 102 ? 4.096 0.118 6.153 1.00 97.06 102 ARG A N 1
ATOM 750 C CA . ARG A 1 102 ? 5.282 -0.228 5.348 1.00 97.06 102 ARG A CA 1
ATOM 751 C C . ARG A 1 102 ? 4.943 -0.885 4.033 1.00 97.06 102 ARG A C 1
ATOM 753 O O . ARG A 1 102 ? 5.708 -0.752 3.090 1.00 97.06 102 ARG A O 1
ATOM 760 N N . VAL A 1 103 ? 3.816 -1.581 3.968 1.00 97.56 103 VAL A N 1
ATOM 761 C CA . VAL A 1 103 ? 3.271 -2.122 2.726 1.00 97.56 103 VAL A CA 1
ATOM 762 C C . VAL A 1 103 ? 1.775 -1.890 2.742 1.00 97.56 103 VAL A C 1
ATOM 764 O O . VAL A 1 103 ? 1.125 -2.166 3.746 1.00 97.56 103 VAL A O 1
ATOM 767 N N . GLN A 1 104 ? 1.220 -1.420 1.637 1.00 97.38 104 GLN A N 1
ATOM 768 C CA . GLN A 1 104 ? -0.216 -1.378 1.435 1.00 97.38 104 GLN A CA 1
ATOM 769 C C . GLN A 1 104 ? -0.563 -2.030 0.102 1.00 97.38 104 GLN A C 1
ATOM 771 O O . GLN A 1 104 ? 0.116 -1.830 -0.900 1.00 97.38 104 GLN A O 1
ATOM 776 N N . LEU A 1 105 ? -1.629 -2.818 0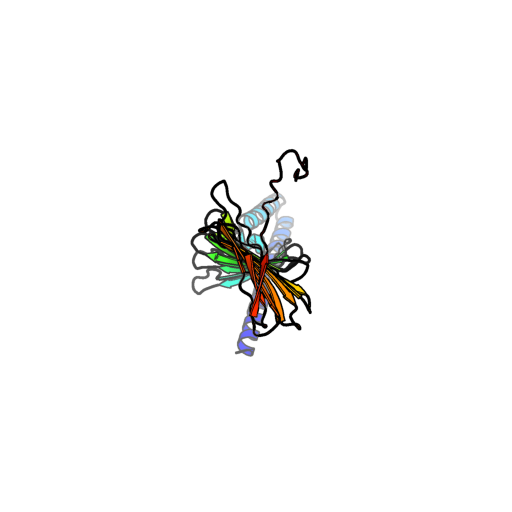.109 1.00 97.44 105 LEU A N 1
ATOM 777 C CA . LEU A 1 105 ? -2.269 -3.390 -1.062 1.00 97.44 105 LEU A CA 1
ATOM 778 C C . LEU A 1 105 ? -3.725 -2.944 -1.044 1.00 97.44 105 LEU A C 1
ATOM 780 O O . LEU A 1 105 ? -4.402 -3.135 -0.041 1.00 97.44 105 LEU A O 1
ATOM 784 N N . GLY A 1 106 ? -4.235 -2.387 -2.127 1.00 96.81 106 GLY A N 1
ATOM 785 C CA . GLY A 1 106 ? -5.628 -1.975 -2.193 1.00 96.81 106 GLY A CA 1
ATOM 786 C C . GLY A 1 106 ? -6.146 -1.866 -3.610 1.00 96.81 106 GLY A C 1
ATOM 787 O O . GLY A 1 106 ? -5.406 -2.030 -4.580 1.00 96.81 106 GLY A O 1
ATOM 788 N N . ALA A 1 107 ? -7.438 -1.597 -3.719 1.00 95.88 107 ALA A N 1
ATOM 789 C CA . ALA A 1 107 ? -8.073 -1.245 -4.974 1.00 95.88 107 ALA A CA 1
ATOM 790 C C . ALA A 1 107 ? -8.861 0.050 -4.790 1.00 95.88 107 ALA A C 1
ATOM 792 O O . ALA A 1 107 ? -9.644 0.149 -3.849 1.00 95.88 107 ALA A O 1
ATOM 793 N N . ARG A 1 108 ? -8.659 1.013 -5.691 1.00 93.25 108 ARG A N 1
ATOM 794 C CA . ARG A 1 108 ? -9.333 2.314 -5.699 1.00 93.25 108 ARG A CA 1
ATOM 795 C C . ARG A 1 108 ? -9.661 2.721 -7.125 1.00 93.25 108 ARG A C 1
ATOM 797 O O . ARG A 1 108 ? -8.794 2.641 -7.986 1.00 93.25 108 ARG A O 1
ATOM 804 N N . ASP A 1 109 ? -10.900 3.127 -7.390 1.00 92.56 109 ASP A N 1
ATOM 805 C CA . ASP A 1 109 ? -11.339 3.632 -8.704 1.00 92.56 109 ASP A CA 1
ATOM 806 C C . ASP A 1 109 ? -10.991 2.710 -9.894 1.00 92.56 109 ASP A C 1
ATOM 808 O O . ASP A 1 109 ? -10.624 3.154 -10.982 1.00 92.56 109 ASP A O 1
ATOM 812 N N . GLY A 1 110 ? -11.066 1.389 -9.684 1.00 90.12 110 GLY A N 1
ATOM 813 C CA . GLY A 1 110 ? -10.703 0.389 -10.699 1.00 90.12 110 GLY A CA 1
ATOM 814 C C . GLY A 1 110 ? -9.193 0.213 -10.917 1.00 90.12 110 GLY A C 1
ATOM 815 O O . GLY A 1 110 ? -8.788 -0.483 -11.848 1.00 90.12 110 GLY A O 1
ATOM 816 N N . MET A 1 111 ? -8.363 0.821 -10.069 1.00 92.62 111 MET A N 1
ATOM 817 C CA . MET A 1 111 ? -6.921 0.623 -10.010 1.00 92.62 111 MET A CA 1
ATOM 818 C C . MET A 1 111 ? -6.560 -0.254 -8.810 1.00 92.62 111 MET A C 1
ATOM 820 O O . MET A 1 111 ? -6.835 0.106 -7.669 1.00 92.62 111 MET A O 1
ATOM 824 N N . ALA A 1 112 ? -5.917 -1.393 -9.053 1.00 94.25 112 ALA A N 1
ATOM 825 C CA . ALA A 1 112 ? -5.220 -2.142 -8.016 1.00 94.25 112 ALA A CA 1
ATOM 826 C C . ALA A 1 112 ? -3.856 -1.489 -7.766 1.00 94.25 112 ALA A C 1
ATOM 828 O O . ALA A 1 112 ? -3.136 -1.188 -8.717 1.00 94.25 112 ALA A O 1
ATOM 829 N N . LEU A 1 113 ? -3.500 -1.275 -6.505 1.00 94.44 113 LEU A N 1
ATOM 830 C CA . LEU A 1 113 ? -2.266 -0.624 -6.083 1.00 94.44 113 LEU A CA 1
ATOM 831 C C . LEU A 1 113 ? -1.598 -1.458 -4.992 1.00 94.44 113 LEU A C 1
ATOM 833 O O . LEU A 1 113 ? -2.234 -1.835 -4.013 1.00 94.44 113 LEU A O 1
ATOM 837 N N . MET A 1 114 ? -0.305 -1.701 -5.142 1.00 95.69 114 MET A N 1
ATOM 838 C CA . MET A 1 114 ? 0.581 -2.188 -4.097 1.00 95.69 114 MET A CA 1
ATOM 839 C C . MET A 1 114 ? 1.685 -1.155 -3.927 1.00 95.69 114 MET A C 1
ATOM 841 O O . MET A 1 114 ? 2.304 -0.796 -4.917 1.00 95.69 114 MET A O 1
ATOM 845 N N . TYR A 1 115 ? 1.970 -0.686 -2.720 1.00 94.38 115 TYR A N 1
ATOM 846 C CA . TYR A 1 115 ? 3.140 0.152 -2.467 1.00 94.38 115 TYR A CA 1
ATOM 847 C C . TYR A 1 115 ? 3.839 -0.257 -1.179 1.00 94.38 115 TYR A C 1
ATOM 849 O O . TYR A 1 115 ? 3.207 -0.740 -0.243 1.00 94.38 115 TYR A O 1
ATOM 857 N N . ALA A 1 116 ? 5.152 -0.082 -1.152 1.00 96.25 116 ALA A N 1
ATOM 858 C CA . ALA A 1 116 ? 6.010 -0.277 -0.002 1.00 96.25 116 ALA A CA 1
ATOM 859 C C . ALA A 1 116 ? 6.730 1.033 0.313 1.00 96.25 116 ALA A C 1
ATOM 861 O O . ALA A 1 116 ? 7.166 1.712 -0.612 1.00 96.25 116 ALA A O 1
ATOM 862 N N . THR A 1 117 ? 6.872 1.366 1.593 1.00 95.81 117 THR A N 1
ATOM 863 C CA . THR A 1 117 ? 7.480 2.620 2.055 1.00 95.81 117 THR A CA 1
ATOM 864 C C . THR A 1 117 ? 8.581 2.332 3.072 1.00 95.81 117 THR A C 1
ATOM 866 O O . THR A 1 117 ? 8.349 1.664 4.082 1.00 95.81 117 THR A O 1
ATOM 869 N N . SER A 1 118 ? 9.784 2.849 2.822 1.00 95.31 118 SER A N 1
ATOM 870 C CA . SER A 1 118 ? 10.935 2.760 3.721 1.00 95.31 118 SER A CA 1
ATOM 871 C C . SER A 1 118 ? 10.805 3.712 4.912 1.00 95.31 118 SER A C 1
ATOM 873 O O . SER A 1 118 ? 9.986 4.632 4.915 1.00 95.31 118 SER A O 1
ATOM 875 N N . GLU A 1 119 ? 11.625 3.503 5.944 1.00 93.69 119 GLU A N 1
ATOM 876 C CA . GLU A 1 119 ? 11.713 4.401 7.109 1.00 93.69 119 GLU A CA 1
ATOM 877 C C . GLU A 1 119 ? 12.058 5.839 6.728 1.00 93.69 119 GLU A C 1
ATOM 879 O O . GLU A 1 119 ? 11.528 6.777 7.315 1.00 93.69 119 GLU A O 1
ATOM 884 N N . GLU A 1 120 ? 12.858 6.005 5.681 1.00 93.62 120 GLU A N 1
ATOM 885 C CA . GLU A 1 120 ? 13.281 7.303 5.156 1.00 93.62 120 GLU A CA 1
ATOM 886 C C . GLU A 1 120 ? 12.214 7.968 4.265 1.00 93.62 120 GLU A C 1
ATOM 888 O O . GLU A 1 120 ? 12.421 9.073 3.769 1.00 93.62 120 GLU A O 1
ATOM 893 N N . GLY A 1 121 ? 11.070 7.311 4.043 1.00 91.06 121 GLY A N 1
ATOM 894 C CA . GLY A 1 121 ? 9.971 7.828 3.226 1.00 91.06 121 GLY A CA 1
ATOM 895 C C . GLY A 1 121 ? 10.127 7.596 1.722 1.00 91.06 121 GLY A C 1
ATOM 896 O O . GLY A 1 121 ? 9.303 8.081 0.953 1.00 91.06 121 GLY A O 1
ATOM 897 N N . ALA A 1 122 ? 11.143 6.846 1.283 1.00 89.69 122 ALA A N 1
ATOM 898 C CA . ALA A 1 122 ? 11.183 6.362 -0.093 1.00 89.69 122 ALA A CA 1
ATOM 899 C C . ALA A 1 122 ? 10.081 5.314 -0.288 1.00 89.69 122 ALA A C 1
ATOM 901 O O . ALA A 1 122 ? 9.888 4.456 0.573 1.00 89.69 122 ALA A O 1
ATOM 902 N N . SER A 1 123 ? 9.368 5.358 -1.407 1.00 92.50 123 SER A N 1
ATOM 903 C CA . SER A 1 123 ? 8.312 4.403 -1.718 1.00 92.50 123 SER A CA 1
ATOM 904 C C . SER A 1 123 ? 8.548 3.714 -3.058 1.00 92.50 123 SER A C 1
ATOM 906 O O . SER A 1 123 ? 9.217 4.230 -3.949 1.00 92.50 123 SER A O 1
ATOM 908 N N . ALA A 1 124 ? 8.035 2.501 -3.204 1.00 93.81 124 ALA A N 1
ATOM 909 C CA . ALA A 1 124 ? 7.983 1.801 -4.475 1.00 93.81 124 ALA A CA 1
ATOM 910 C C . ALA A 1 124 ? 6.645 1.085 -4.576 1.00 93.81 124 ALA A C 1
ATOM 912 O O . ALA A 1 124 ? 6.232 0.410 -3.636 1.00 93.81 124 ALA A O 1
ATOM 913 N N . GLY A 1 125 ? 5.964 1.216 -5.705 1.00 93.06 125 GLY A N 1
ATOM 914 C CA . GLY A 1 125 ? 4.660 0.624 -5.907 1.00 93.06 125 GLY A CA 1
ATOM 915 C C . GLY A 1 125 ? 4.462 0.030 -7.286 1.00 93.06 125 GLY A C 1
ATOM 916 O O . GLY A 1 125 ? 5.078 0.435 -8.265 1.00 93.06 125 GLY A O 1
ATOM 917 N N . LEU A 1 126 ? 3.579 -0.955 -7.333 1.00 92.44 126 LEU A N 1
ATOM 918 C CA . LEU A 1 126 ? 3.027 -1.561 -8.527 1.00 92.44 126 LEU A CA 1
ATOM 919 C C . LEU A 1 126 ? 1.565 -1.143 -8.618 1.00 92.44 126 LEU A C 1
ATOM 921 O O . LEU A 1 126 ? 0.845 -1.189 -7.624 1.00 92.44 126 LEU A O 1
ATOM 925 N N . PHE A 1 127 ? 1.098 -0.785 -9.802 1.00 91.19 127 PHE A N 1
ATOM 926 C CA . PHE A 1 127 ? -0.314 -0.522 -10.035 1.00 91.19 127 PHE A CA 1
ATOM 927 C C . PHE A 1 127 ? -0.806 -1.256 -11.277 1.00 91.19 127 PHE A C 1
ATOM 929 O O . PHE A 1 127 ? -0.048 -1.528 -12.206 1.00 91.19 127 PHE A O 1
ATOM 936 N N . SER A 1 128 ? -2.090 -1.585 -11.298 1.00 90.44 128 SER A N 1
ATOM 937 C CA . SER A 1 128 ? -2.800 -2.126 -12.452 1.00 90.44 128 SER A CA 1
ATOM 938 C C . SER A 1 128 ? -4.115 -1.387 -12.596 1.00 90.44 128 SER A C 1
ATOM 940 O O . SER A 1 128 ? -4.878 -1.289 -11.643 1.00 90.44 128 SER A O 1
ATOM 942 N N . SER A 1 129 ? -4.376 -0.851 -13.779 1.00 89.62 129 SER A N 1
ATOM 943 C CA . SER A 1 129 ? -5.607 -0.143 -14.110 1.00 89.62 129 SER A CA 1
ATOM 944 C C . SER A 1 129 ? -6.130 -0.621 -15.461 1.00 89.62 129 SER A C 1
ATOM 946 O O . SER A 1 129 ? -5.403 -1.247 -16.234 1.00 89.62 129 SER A O 1
ATOM 948 N N . GLY A 1 130 ? -7.355 -0.228 -15.814 1.00 86.94 130 GLY A N 1
ATOM 949 C CA . GLY A 1 130 ? -7.878 -0.435 -17.170 1.00 86.94 130 GLY A CA 1
ATOM 950 C C . GLY A 1 130 ? -7.043 0.225 -18.282 1.00 86.94 130 GLY A C 1
ATOM 951 O O . GLY A 1 130 ? -7.247 -0.083 -19.449 1.00 86.94 130 GLY A O 1
ATOM 952 N N . ARG A 1 131 ?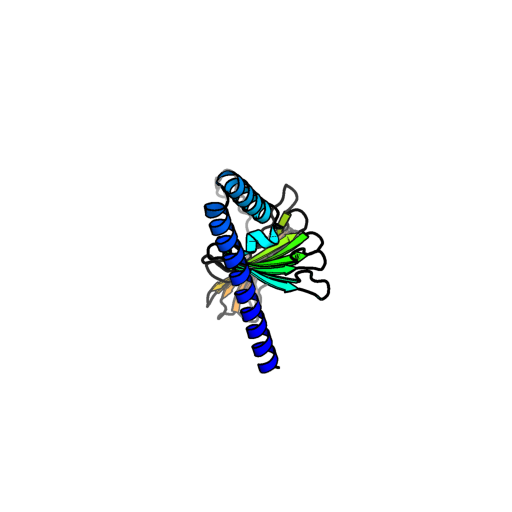 -6.101 1.118 -17.941 1.00 85.06 131 ARG A N 1
ATOM 953 C CA . ARG A 1 131 ? -5.172 1.767 -18.883 1.00 85.06 131 ARG A CA 1
ATOM 954 C C . ARG A 1 131 ? -3.786 1.115 -18.931 1.00 85.06 131 ARG A C 1
ATOM 956 O O . ARG A 1 131 ? -2.926 1.603 -19.652 1.00 85.06 131 ARG A O 1
ATOM 963 N N . GLY A 1 132 ? -3.554 0.054 -18.160 1.00 85.12 132 GLY A N 1
ATOM 964 C CA . GLY A 1 132 ? -2.276 -0.651 -18.104 1.00 85.12 132 GLY A CA 1
ATOM 965 C C . GLY A 1 132 ? -1.756 -0.858 -16.684 1.00 85.12 132 GLY A C 1
ATOM 966 O O . GLY A 1 132 ? -2.335 -0.390 -15.698 1.00 85.12 132 GLY A O 1
ATOM 967 N N . THR A 1 133 ? -0.650 -1.587 -16.596 1.00 85.94 133 THR A N 1
ATOM 968 C CA . THR A 1 133 ? 0.087 -1.889 -15.362 1.00 85.94 133 THR A CA 1
ATOM 969 C C . THR A 1 133 ? 1.357 -1.076 -15.293 1.00 85.94 133 THR A C 1
ATOM 971 O O . THR A 1 133 ? 1.980 -0.939 -16.336 1.00 85.94 133 THR A O 1
ATOM 974 N N . GLY A 1 134 ? 1.803 -0.642 -14.115 1.00 87.12 134 GLY A N 1
ATOM 975 C CA . GLY A 1 134 ? 3.146 -0.099 -14.002 1.00 87.12 134 GLY A CA 1
ATOM 976 C C . GLY A 1 134 ? 3.780 -0.073 -12.633 1.00 87.12 134 GLY A C 1
ATOM 977 O O . GLY A 1 134 ? 3.206 -0.524 -11.649 1.00 87.12 134 GLY A O 1
ATOM 978 N N . VAL A 1 135 ? 5.020 0.411 -12.624 1.00 88.31 135 VAL A N 1
ATOM 979 C CA . VAL A 1 135 ? 5.865 0.551 -11.437 1.00 88.31 135 VAL A CA 1
ATOM 980 C C . VAL A 1 135 ? 6.129 2.030 -11.210 1.00 88.31 135 VAL A C 1
ATOM 982 O O . VAL A 1 135 ? 6.471 2.725 -12.168 1.00 88.31 135 VAL A O 1
ATOM 985 N N . ALA A 1 136 ? 5.983 2.477 -9.969 1.00 88.12 136 ALA A N 1
ATOM 986 C CA . ALA A 1 136 ? 6.373 3.794 -9.494 1.00 88.12 136 ALA A CA 1
ATOM 987 C C . ALA A 1 136 ? 7.427 3.646 -8.399 1.00 88.12 136 ALA A C 1
ATOM 989 O O . ALA A 1 136 ? 7.270 2.814 -7.513 1.00 88.12 136 ALA A O 1
ATOM 990 N N . VAL A 1 137 ? 8.496 4.437 -8.445 1.00 89.94 137 VAL A N 1
ATOM 991 C CA . VAL A 1 137 ? 9.444 4.563 -7.331 1.00 89.94 137 VAL A CA 1
ATOM 992 C C . VAL A 1 137 ? 9.517 6.033 -6.957 1.00 89.94 137 VAL A C 1
ATOM 994 O O . VAL A 1 137 ? 9.735 6.882 -7.810 1.00 89.94 137 VAL A O 1
ATOM 997 N N . GLU A 1 138 ? 9.324 6.358 -5.692 1.00 88.94 138 GLU A N 1
ATOM 998 C CA . GLU A 1 138 ? 9.421 7.706 -5.156 1.00 88.94 138 GLU A CA 1
ATOM 999 C C . GLU A 1 138 ? 10.593 7.757 -4.182 1.00 88.94 138 GLU A C 1
ATOM 1001 O O . GLU A 1 138 ? 10.676 6.975 -3.239 1.00 88.94 138 GLU A O 1
ATOM 1006 N N . GLN A 1 139 ? 11.535 8.665 -4.407 1.00 87.69 139 GLN A N 1
ATOM 1007 C CA . GLN A 1 139 ? 12.589 8.911 -3.428 1.00 87.69 139 GLN A CA 1
ATOM 1008 C C . GLN A 1 139 ? 12.086 9.829 -2.315 1.00 87.69 139 GLN A C 1
ATOM 1010 O O . GLN A 1 139 ? 11.211 10.672 -2.534 1.00 87.69 139 GLN A O 1
ATOM 1015 N N . ALA A 1 140 ? 12.704 9.702 -1.139 1.00 84.75 140 ALA A N 1
ATOM 1016 C CA . ALA A 1 140 ? 12.510 10.624 -0.029 1.00 84.75 140 ALA A CA 1
ATOM 1017 C C . ALA A 1 140 ? 12.646 12.078 -0.525 1.00 84.75 140 ALA A C 1
ATOM 1019 O O . ALA A 1 140 ? 13.663 12.453 -1.110 1.00 84.75 140 ALA A O 1
ATOM 1020 N N . GLY A 1 141 ? 11.591 12.879 -0.348 1.00 82.56 141 GLY A N 1
ATOM 1021 C CA . GLY A 1 141 ? 11.514 14.247 -0.877 1.00 82.56 141 GLY A CA 1
ATOM 1022 C C . GLY A 1 141 ? 10.657 14.429 -2.138 1.00 82.56 141 GLY A C 1
ATOM 1023 O O . GLY A 1 141 ? 10.711 15.497 -2.743 1.00 82.56 141 GLY A O 1
ATOM 1024 N N . GLY A 1 142 ? 9.862 13.430 -2.538 1.00 80.00 142 GLY A N 1
ATOM 1025 C CA . GLY A 1 142 ? 8.789 13.597 -3.531 1.00 80.00 142 GLY A CA 1
ATOM 1026 C C . GLY A 1 142 ? 9.217 13.467 -4.994 1.00 80.00 142 GLY A C 1
ATOM 1027 O O . GLY A 1 142 ? 8.457 13.804 -5.904 1.00 80.00 142 GLY A O 1
ATOM 1028 N N . ARG A 1 143 ? 10.442 12.994 -5.263 1.00 69.50 143 ARG A N 1
ATOM 1029 C CA . ARG A 1 143 ? 10.898 12.752 -6.640 1.00 69.50 143 ARG A CA 1
ATOM 1030 C C . ARG A 1 143 ? 10.440 11.376 -7.101 1.00 69.50 143 ARG A C 1
ATOM 1032 O O . ARG A 1 143 ? 11.053 10.364 -6.763 1.00 69.50 143 ARG A O 1
ATOM 1039 N N . VAL A 1 144 ? 9.397 11.359 -7.924 1.00 72.38 144 VAL A N 1
ATOM 1040 C CA . VAL A 1 144 ? 8.931 10.158 -8.624 1.00 72.38 144 VAL A CA 1
ATOM 1041 C C . VAL A 1 144 ? 9.886 9.846 -9.782 1.00 72.38 144 VAL A C 1
ATOM 1043 O O . VAL A 1 144 ? 10.124 10.683 -10.656 1.00 72.38 144 VAL A O 1
ATOM 1046 N N . SER A 1 145 ? 10.457 8.647 -9.763 1.00 65.81 145 SER A N 1
ATOM 1047 C CA . SER A 1 145 ? 11.272 8.048 -10.814 1.00 65.81 145 SER A CA 1
ATOM 1048 C C . SER A 1 145 ? 10.596 6.761 -11.289 1.00 65.81 145 SER A C 1
ATOM 1050 O O . SER A 1 145 ? 10.520 5.777 -10.561 1.00 65.81 145 SER A O 1
ATOM 1052 N N . ALA A 1 146 ? 10.163 6.788 -12.549 1.00 61.03 146 ALA A N 1
ATOM 1053 C CA . ALA A 1 146 ? 9.531 5.711 -13.318 1.00 61.03 146 ALA A CA 1
ATOM 1054 C C . ALA A 1 146 ? 8.005 5.568 -13.191 1.00 61.03 146 ALA A C 1
ATOM 1056 O O . ALA A 1 146 ? 7.444 5.583 -12.105 1.00 61.03 146 ALA A O 1
ATOM 1057 N N . ILE A 1 147 ? 7.359 5.434 -14.356 1.00 61.09 147 ILE A N 1
ATOM 1058 C CA . ILE A 1 147 ? 5.961 5.038 -14.550 1.00 61.09 147 ILE A CA 1
ATOM 1059 C C . ILE A 1 147 ? 5.992 4.047 -15.710 1.00 61.09 147 ILE A C 1
ATOM 1061 O O . ILE A 1 147 ? 5.947 4.418 -16.881 1.00 61.09 147 ILE A O 1
ATOM 1065 N N . ALA A 1 148 ? 6.130 2.769 -15.396 1.00 62.22 148 ALA A N 1
ATOM 1066 C CA . ALA A 1 148 ? 6.243 1.737 -16.417 1.00 62.22 148 ALA A CA 1
ATOM 1067 C C . ALA A 1 148 ? 4.879 1.177 -16.817 1.00 62.22 148 ALA A C 1
ATOM 1069 O O . ALA A 1 148 ? 4.606 0.044 -16.463 1.00 62.22 148 ALA A O 1
ATOM 1070 N N . GLY A 1 149 ? 4.015 1.933 -17.501 1.00 57.53 149 GLY A N 1
ATOM 1071 C CA . GLY A 1 149 ? 2.745 1.374 -17.967 1.00 57.53 149 GLY A CA 1
ATOM 1072 C C . GLY A 1 149 ? 2.332 1.825 -19.352 1.00 57.53 149 GLY A C 1
ATOM 1073 O O . GLY A 1 149 ? 2.250 3.018 -19.624 1.00 57.53 149 GLY A O 1
ATOM 1074 N N . SER A 1 150 ? 2.056 0.853 -20.221 1.00 61.50 150 SER A N 1
ATOM 1075 C CA . SER A 1 150 ? 1.441 1.073 -21.526 1.00 61.50 150 SER A CA 1
ATOM 1076 C C . SER A 1 150 ? 0.135 0.286 -21.614 1.00 61.50 150 SER A C 1
ATOM 1078 O O . SER A 1 150 ? 0.054 -0.866 -21.185 1.00 61.50 150 SER A O 1
ATOM 1080 N N . ALA A 1 151 ? -0.889 0.928 -22.178 1.00 60.28 151 ALA A N 1
ATOM 1081 C CA . ALA A 1 151 ? -2.149 0.285 -22.540 1.00 60.28 151 ALA A CA 1
ATOM 1082 C C . ALA A 1 151 ? -1.969 -0.738 -23.680 1.00 60.28 151 ALA A C 1
ATOM 1084 O O . ALA A 1 151 ? -2.822 -1.599 -23.870 1.00 60.28 151 ALA A O 1
ATOM 1085 N N . GLU A 1 152 ? -0.860 -0.648 -24.425 1.00 60.56 152 GLU A N 1
ATOM 1086 C CA . GLU A 1 152 ? -0.588 -1.399 -25.657 1.00 60.56 152 GLU A CA 1
ATOM 1087 C C . GLU A 1 152 ? 0.449 -2.527 -25.479 1.00 60.56 152 GLU A C 1
ATOM 1089 O O . GLU A 1 152 ? 0.806 -3.194 -26.446 1.00 60.56 152 GLU A O 1
ATOM 1094 N N . GLY A 1 153 ? 0.945 -2.770 -24.259 1.00 55.50 153 GLY A N 1
ATOM 1095 C CA . GLY A 1 153 ? 1.881 -3.867 -23.977 1.00 55.50 153 GLY A CA 1
ATOM 1096 C C . GLY A 1 153 ? 2.897 -3.561 -22.870 1.00 55.50 153 GLY A C 1
ATOM 1097 O O . GLY A 1 153 ? 2.860 -2.488 -22.271 1.00 55.50 153 GLY A O 1
ATOM 1098 N N . PRO A 1 154 ? 3.821 -4.489 -22.560 1.00 57.41 154 PRO A N 1
ATOM 1099 C CA . PRO A 1 154 ? 4.845 -4.281 -21.538 1.00 57.41 154 PRO A CA 1
ATOM 1100 C C . PRO A 1 154 ? 5.905 -3.276 -22.024 1.00 57.41 154 PRO A C 1
ATOM 1102 O O . PRO A 1 154 ? 6.888 -3.649 -22.659 1.00 57.41 154 PRO A O 1
ATOM 1105 N N . GLY A 1 155 ? 5.703 -1.989 -21.730 1.00 54.75 155 GLY A N 1
ATOM 1106 C CA . GLY A 1 155 ? 6.664 -0.913 -21.988 1.00 54.75 155 GLY A CA 1
ATOM 1107 C C . GLY A 1 155 ? 7.203 -0.312 -20.688 1.00 54.75 155 GLY A C 1
ATOM 1108 O O . GLY A 1 155 ? 6.429 0.070 -19.812 1.00 54.75 155 GLY A O 1
ATOM 1109 N N . LEU A 1 156 ? 8.529 -0.207 -20.560 1.00 57.19 156 LEU A N 1
ATOM 1110 C CA . LEU A 1 156 ? 9.184 0.491 -19.451 1.00 57.19 156 LEU A CA 1
ATOM 1111 C C . LEU A 1 156 ? 9.413 1.954 -19.851 1.00 57.19 156 LEU A C 1
ATOM 1113 O O . LEU A 1 156 ? 10.254 2.236 -20.701 1.00 57.19 156 LEU A O 1
ATOM 1117 N N . SER A 1 157 ? 8.687 2.881 -19.226 1.00 52.56 157 SER A N 1
ATOM 1118 C CA . SER A 1 157 ? 8.948 4.318 -19.338 1.00 52.56 157 SER A CA 1
ATOM 1119 C C . SER A 1 157 ? 9.497 4.841 -18.012 1.00 52.56 157 SER A C 1
ATOM 1121 O O . SER A 1 157 ? 8.909 4.646 -16.944 1.00 52.56 157 SER A O 1
ATOM 1123 N N . VAL A 1 158 ? 10.661 5.488 -18.066 1.00 56.62 158 VAL A N 1
ATOM 1124 C CA . VAL A 1 158 ? 11.272 6.142 -16.907 1.00 56.62 158 VAL A CA 1
ATOM 1125 C C . VAL A 1 158 ? 11.129 7.645 -17.085 1.00 56.62 158 VAL A C 1
ATOM 1127 O O . VAL A 1 158 ? 11.805 8.248 -17.912 1.00 56.62 158 VAL A O 1
ATOM 1130 N N . THR A 1 159 ? 10.242 8.261 -16.307 1.00 53.34 159 THR A N 1
ATOM 1131 C CA . THR A 1 159 ? 10.106 9.719 -16.237 1.00 53.34 159 THR A CA 1
ATOM 1132 C C . THR A 1 159 ? 10.624 10.182 -14.879 1.00 53.34 159 THR A C 1
ATOM 1134 O O . THR A 1 159 ? 10.225 9.629 -13.854 1.00 53.34 159 THR A O 1
ATOM 1137 N N . LYS A 1 160 ? 11.534 11.161 -14.871 1.00 53.44 160 LYS A N 1
ATOM 1138 C CA . LYS A 1 160 ? 12.005 11.854 -13.664 1.00 53.44 160 LYS A CA 1
ATOM 1139 C C . LYS A 1 160 ? 11.355 13.235 -13.643 1.00 53.44 160 LYS A C 1
ATOM 1141 O O . LYS A 1 160 ? 11.521 13.993 -14.592 1.00 53.44 160 LYS A O 1
ATOM 1146 N N . SER A 1 161 ? 10.631 13.558 -12.577 1.00 47.09 161 SER A N 1
ATOM 1147 C CA . SER A 1 161 ? 10.069 14.897 -12.355 1.00 47.09 161 SER A CA 1
ATOM 1148 C C . SER A 1 161 ? 10.934 15.661 -11.340 1.00 47.09 161 SER A C 1
ATOM 1150 O O . SER A 1 161 ? 11.218 15.147 -10.256 1.00 47.09 161 SER A O 1
ATOM 1152 N N . GLY A 1 162 ? 11.425 16.855 -11.686 1.00 47.38 162 GLY A N 1
ATOM 1153 C CA . GLY A 1 162 ? 12.143 17.742 -10.760 1.00 47.38 162 GLY A CA 1
ATOM 1154 C C . GLY A 1 162 ? 12.652 19.034 -11.410 1.00 47.38 162 GLY A C 1
ATOM 1155 O O . GLY A 1 162 ? 12.953 19.040 -12.602 1.00 47.38 162 GLY A O 1
ATOM 1156 N N . GLU A 1 163 ? 12.741 20.112 -10.622 1.00 49.16 163 GLU A N 1
ATOM 1157 C CA . GLU A 1 163 ? 13.205 21.437 -11.063 1.00 49.16 163 GLU A CA 1
ATOM 1158 C C . GLU A 1 163 ? 14.666 21.427 -11.551 1.00 49.16 163 GLU A C 1
ATOM 1160 O O . GLU A 1 163 ? 15.501 20.665 -11.062 1.00 49.16 163 GLU A O 1
ATOM 1165 N N . ALA A 1 164 ? 14.904 22.272 -12.561 1.00 51.91 164 ALA A N 1
ATOM 1166 C CA . ALA A 1 164 ? 16.099 22.480 -13.380 1.00 51.91 164 ALA A CA 1
ATOM 1167 C C . ALA A 1 164 ? 17.419 21.873 -12.855 1.00 51.91 164 ALA A C 1
ATOM 1169 O O . ALA A 1 164 ? 18.037 22.375 -11.920 1.00 51.91 164 ALA A O 1
ATOM 1170 N N . GLY A 1 165 ? 17.892 20.826 -13.530 1.00 43.41 165 GLY A N 1
ATOM 1171 C CA . GLY A 1 165 ? 19.207 20.235 -13.287 1.00 43.41 165 GLY A CA 1
ATOM 1172 C C . GLY A 1 165 ? 19.288 18.844 -13.896 1.00 43.41 165 GLY A C 1
ATOM 1173 O O . GLY A 1 165 ? 18.978 17.868 -13.221 1.00 43.41 165 GLY A O 1
ATOM 1174 N N . GLU A 1 166 ? 19.612 18.815 -15.190 1.00 37.44 166 GLU A N 1
ATOM 1175 C CA . GLU A 1 166 ? 19.970 17.668 -16.038 1.00 37.44 166 GLU A CA 1
ATOM 1176 C C . GLU A 1 166 ? 19.235 16.340 -15.781 1.00 37.44 166 GLU A C 1
ATOM 1178 O O . GLU A 1 166 ? 19.442 15.595 -14.817 1.00 37.44 166 GLU A O 1
ATOM 1183 N N . THR A 1 167 ? 18.374 15.999 -16.740 1.00 38.72 167 THR A N 1
ATOM 1184 C CA . THR A 1 167 ? 17.715 14.697 -16.780 1.00 38.72 167 THR A CA 1
ATOM 1185 C C . THR A 1 167 ? 18.599 13.730 -17.556 1.00 38.72 167 THR A C 1
ATOM 1187 O O . THR A 1 167 ? 18.548 13.690 -18.780 1.00 38.72 167 THR A O 1
ATOM 1190 N N . HIS A 1 168 ? 19.384 12.914 -16.853 1.00 37.12 168 HIS A N 1
ATOM 1191 C CA . HIS A 1 168 ? 19.908 11.684 -17.442 1.00 37.12 168 HIS A CA 1
ATOM 1192 C C . HIS A 1 168 ? 18.760 10.682 -17.565 1.00 37.12 168 HIS A C 1
ATOM 1194 O O . HIS A 1 168 ? 18.389 10.005 -16.604 1.00 37.12 168 HIS A O 1
ATOM 1200 N N . VAL A 1 169 ? 18.162 10.622 -18.754 1.00 41.28 169 VAL A N 1
ATOM 1201 C CA . VAL A 1 169 ? 17.293 9.515 -19.146 1.00 41.28 169 VAL A CA 1
ATOM 1202 C C . VAL A 1 169 ? 18.201 8.422 -19.688 1.00 41.28 169 VAL A C 1
ATOM 1204 O O . VAL A 1 169 ? 18.547 8.421 -20.866 1.00 41.28 169 VAL A O 1
ATOM 1207 N N . THR A 1 170 ? 18.591 7.472 -18.843 1.00 41.53 170 THR A N 1
ATOM 1208 C CA . THR A 1 170 ? 19.095 6.199 -19.361 1.00 41.53 170 THR A CA 1
ATOM 1209 C C . THR A 1 170 ? 17.880 5.436 -19.861 1.00 41.53 170 THR A C 1
ATOM 1211 O O . THR A 1 170 ? 17.190 4.764 -19.092 1.00 41.53 170 THR A O 1
ATOM 1214 N N . LEU A 1 171 ? 17.576 5.585 -21.151 1.00 44.72 171 LEU A N 1
ATOM 1215 C CA . LEU A 1 171 ? 16.647 4.692 -21.822 1.00 44.72 171 LEU A CA 1
ATOM 1216 C C . LEU A 1 171 ? 17.299 3.311 -21.818 1.00 44.72 171 LEU A C 1
ATOM 1218 O O . LEU A 1 171 ? 18.103 2.968 -22.687 1.00 44.72 171 LEU A O 1
ATOM 1222 N N . GLY A 1 172 ? 16.946 2.505 -20.817 1.00 50.62 172 GLY A N 1
ATOM 1223 C CA . GLY A 1 172 ? 16.969 1.066 -20.994 1.00 50.62 172 GLY A CA 1
ATOM 1224 C C . GLY A 1 172 ? 16.243 0.764 -22.303 1.00 50.62 172 GLY A C 1
ATOM 1225 O O . GLY A 1 172 ? 15.152 1.284 -22.524 1.00 50.62 172 GLY A O 1
ATOM 1226 N N . ARG A 1 173 ? 16.917 0.010 -23.178 1.00 43.28 173 ARG A N 1
ATOM 1227 C CA . ARG A 1 173 ? 16.505 -0.416 -24.524 1.00 43.28 173 ARG A CA 1
ATOM 1228 C C . ARG A 1 173 ? 14.988 -0.291 -24.748 1.00 43.28 173 ARG A C 1
ATOM 1230 O O . ARG A 1 173 ? 14.234 -1.175 -24.348 1.00 43.28 173 ARG A O 1
ATOM 1237 N N . VAL A 1 174 ? 14.546 0.785 -25.400 1.00 48.94 174 VAL A N 1
ATOM 1238 C CA . VAL A 1 174 ? 13.148 0.922 -25.828 1.00 48.94 174 VAL A CA 1
ATOM 1239 C C . VAL A 1 174 ? 13.003 0.041 -27.045 1.00 48.94 174 VAL A C 1
ATOM 1241 O O . VAL A 1 174 ? 13.382 0.464 -28.123 1.00 48.94 174 VAL A O 1
ATOM 1244 N N . ALA A 1 175 ? 12.551 -1.195 -26.865 1.00 51.56 175 ALA A N 1
ATOM 1245 C CA . ALA A 1 175 ? 12.330 -2.134 -27.952 1.00 51.56 175 ALA A CA 1
ATOM 1246 C C . ALA A 1 175 ? 10.843 -2.156 -28.328 1.00 51.56 175 ALA A C 1
ATOM 1248 O O . ALA A 1 175 ? 10.017 -2.651 -27.564 1.00 51.56 175 ALA A O 1
ATOM 1249 N N . VAL A 1 176 ? 10.501 -1.652 -29.511 1.00 51.22 176 VAL A N 1
ATOM 1250 C CA . VAL A 1 176 ? 9.213 -1.924 -30.152 1.00 51.22 176 VAL A CA 1
ATOM 1251 C C . VAL A 1 176 ? 9.346 -3.271 -30.845 1.00 51.22 176 VAL A C 1
ATOM 1253 O O . VAL A 1 176 ? 10.092 -3.413 -31.817 1.00 51.22 176 VAL A O 1
ATOM 1256 N N . ARG A 1 177 ? 8.654 -4.274 -30.303 1.00 42.84 177 ARG A N 1
ATOM 1257 C CA . ARG A 1 177 ? 8.636 -5.632 -30.839 1.00 42.84 177 ARG A CA 1
ATOM 1258 C C . ARG A 1 177 ? 7.296 -5.885 -31.525 1.00 42.84 177 ARG A C 1
ATOM 1260 O O . ARG A 1 177 ? 6.269 -5.958 -30.863 1.00 42.84 177 ARG A O 1
ATOM 1267 N N . ASN A 1 178 ? 7.337 -6.010 -32.843 1.00 51.19 178 ASN A N 1
ATOM 1268 C CA . ASN A 1 178 ? 6.301 -6.628 -33.665 1.00 51.19 178 ASN A CA 1
ATOM 1269 C C . ASN A 1 178 ? 6.756 -8.073 -33.966 1.00 51.19 178 ASN A C 1
ATOM 1271 O O . ASN A 1 178 ? 7.957 -8.337 -33.873 1.00 51.19 178 ASN A O 1
ATOM 1275 N N . GLU A 1 179 ? 5.843 -9.000 -34.272 1.00 57.81 179 GLU A N 1
ATOM 1276 C CA . GLU A 1 179 ? 6.134 -10.440 -34.439 1.00 57.81 179 GLU A CA 1
ATOM 1277 C C . GLU A 1 179 ? 7.385 -10.675 -35.311 1.00 57.81 179 GLU A C 1
ATOM 1279 O O . GLU A 1 179 ? 8.292 -11.405 -34.900 1.00 57.81 179 GLU A O 1
ATOM 1284 N N . ASP A 1 180 ? 7.542 -9.878 -36.373 1.00 62.47 180 ASP A N 1
ATOM 1285 C CA . ASP A 1 180 ? 8.652 -10.005 -37.326 1.00 62.47 180 ASP A CA 1
ATOM 1286 C C . ASP A 1 180 ? 9.727 -8.909 -37.207 1.00 62.47 180 ASP A C 1
ATOM 1288 O O . ASP A 1 180 ? 10.778 -8.989 -37.840 1.00 62.47 180 ASP A O 1
ATOM 1292 N N . ARG A 1 181 ? 9.511 -7.850 -36.411 1.00 59.38 181 ARG A N 1
ATOM 1293 C CA . ARG A 1 181 ? 10.393 -6.665 -36.405 1.00 59.38 181 ARG A CA 1
ATOM 1294 C C . ARG A 1 181 ? 10.717 -6.147 -35.013 1.00 59.38 181 ARG A C 1
ATOM 1296 O O . ARG A 1 181 ? 9.837 -5.962 -34.177 1.00 59.38 181 ARG A O 1
ATOM 1303 N N . LEU A 1 182 ? 11.989 -5.836 -34.796 1.00 62.44 182 LEU A N 1
ATOM 1304 C CA . LEU A 1 182 ? 12.511 -5.206 -33.591 1.00 62.44 182 LEU A CA 1
ATOM 1305 C C . LEU A 1 182 ? 13.071 -3.830 -33.947 1.00 62.44 182 LEU A C 1
ATOM 1307 O O . LEU A 1 182 ? 14.131 -3.736 -34.557 1.00 62.44 182 LEU A O 1
ATOM 1311 N N . ALA A 1 183 ? 12.405 -2.759 -33.534 1.00 68.31 183 ALA A N 1
ATOM 1312 C CA . ALA A 1 183 ? 13.031 -1.441 -33.495 1.00 68.31 183 ALA A CA 1
ATOM 1313 C C . ALA A 1 183 ? 13.484 -1.175 -32.065 1.00 68.31 183 ALA A C 1
ATOM 1315 O O . ALA A 1 183 ? 12.711 -1.415 -31.140 1.00 68.31 183 ALA A O 1
ATOM 1316 N N . TYR A 1 184 ? 14.708 -0.697 -31.855 1.00 64.25 184 TYR A N 1
ATOM 1317 C CA . TYR A 1 184 ? 15.119 -0.243 -30.542 1.00 64.25 184 TYR A CA 1
ATOM 1318 C C . TYR A 1 184 ? 15.878 1.073 -30.541 1.00 64.25 184 TYR A C 1
ATOM 1320 O O . TYR A 1 184 ? 16.590 1.402 -31.481 1.00 64.25 184 TYR A O 1
ATOM 1328 N N . VAL A 1 185 ? 15.732 1.811 -29.446 1.00 65.69 185 VAL A N 1
ATOM 1329 C CA . VAL A 1 185 ? 16.530 3.001 -29.155 1.00 65.69 185 VAL A CA 1
ATOM 1330 C C . VAL A 1 185 ? 17.170 2.816 -27.787 1.00 65.69 185 VAL A C 1
ATOM 1332 O O . VAL A 1 185 ? 16.495 2.479 -26.809 1.00 65.69 185 VAL A O 1
ATOM 1335 N N . LYS A 1 186 ? 18.483 2.998 -27.722 1.00 64.12 186 LYS A N 1
ATOM 1336 C CA . LYS A 1 186 ? 19.274 2.946 -26.496 1.00 64.12 186 LYS A CA 1
ATOM 1337 C C . LYS A 1 186 ? 20.068 4.238 -26.416 1.00 64.12 186 LYS A C 1
ATOM 1339 O O . LYS A 1 186 ? 20.815 4.556 -27.324 1.00 64.12 186 LYS A O 1
ATOM 1344 N N . VAL A 1 187 ? 19.899 4.987 -25.336 1.00 64.12 187 VAL A N 1
ATOM 1345 C CA . VAL A 1 187 ? 20.597 6.263 -25.137 1.00 64.12 187 VAL A CA 1
ATOM 1346 C C . VAL A 1 187 ? 21.359 6.185 -23.823 1.00 64.12 187 VAL A C 1
ATOM 1348 O O . VAL A 1 187 ? 20.800 5.783 -22.801 1.00 64.12 187 VAL A O 1
ATOM 1351 N N . SER A 1 188 ? 22.642 6.523 -23.876 1.00 60.97 188 SER A N 1
ATOM 1352 C CA . SER A 1 188 ? 23.560 6.637 -22.745 1.00 60.97 188 SER A CA 1
ATOM 1353 C C . SER A 1 188 ? 24.071 8.079 -22.621 1.00 60.97 188 SER A C 1
ATOM 1355 O O . SER A 1 188 ? 23.689 8.941 -23.410 1.00 60.97 188 SER A O 1
ATOM 1357 N N . SER A 1 189 ? 24.898 8.364 -21.609 1.00 60.25 189 SER A N 1
ATOM 1358 C CA . SER A 1 189 ? 25.524 9.687 -21.459 1.00 60.25 189 SER A CA 1
ATOM 1359 C C . SER A 1 189 ? 26.455 10.037 -22.621 1.00 60.25 189 SER A C 1
ATOM 1361 O O . SER A 1 189 ? 26.592 11.212 -22.946 1.00 60.25 189 SER A O 1
ATOM 1363 N N . ASP A 1 190 ? 27.045 9.021 -23.252 1.00 65.50 190 ASP A N 1
ATOM 1364 C CA . ASP A 1 190 ? 28.169 9.194 -24.175 1.00 65.50 190 ASP A CA 1
ATOM 1365 C C . ASP A 1 190 ? 27.817 8.723 -25.595 1.00 65.50 190 ASP A C 1
ATOM 1367 O O . ASP A 1 190 ? 28.521 9.037 -26.553 1.00 65.50 190 ASP A O 1
ATOM 1371 N N . SER A 1 191 ? 26.705 7.995 -25.749 1.00 65.75 191 SER A N 1
ATOM 1372 C CA . SER A 1 191 ? 26.270 7.468 -27.038 1.00 65.75 191 SER A CA 1
ATOM 1373 C C . SER A 1 191 ? 24.760 7.300 -27.179 1.00 65.75 191 SER A C 1
ATOM 1375 O O . SER A 1 191 ? 24.040 7.073 -26.203 1.00 65.75 191 SER A O 1
ATOM 1377 N N . ALA A 1 192 ? 24.275 7.362 -28.417 1.00 66.94 192 ALA A N 1
ATOM 1378 C CA . ALA A 1 192 ? 22.908 7.005 -28.772 1.00 66.94 192 ALA A CA 1
ATOM 1379 C C . ALA A 1 192 ? 22.906 5.965 -29.894 1.00 66.94 192 ALA A C 1
ATOM 1381 O O . ALA A 1 192 ? 23.506 6.163 -30.945 1.00 66.94 192 ALA A O 1
ATOM 1382 N N . GLU A 1 193 ? 22.186 4.872 -29.671 1.00 70.00 193 GLU A N 1
ATOM 1383 C CA . GLU A 1 193 ? 22.055 3.749 -30.583 1.00 70.00 193 GLU A CA 1
ATOM 1384 C C . GLU A 1 193 ? 20.596 3.622 -31.044 1.00 70.00 193 GLU A C 1
ATOM 1386 O O . GLU A 1 193 ? 19.678 3.513 -30.224 1.00 70.00 193 GLU A O 1
ATOM 1391 N N . VAL A 1 194 ? 20.373 3.615 -32.359 1.00 73.81 194 VAL A N 1
ATOM 1392 C CA . VAL A 1 194 ? 19.065 3.347 -32.973 1.00 73.81 194 VAL A CA 1
ATOM 1393 C C . VAL A 1 194 ? 19.188 2.122 -33.867 1.00 73.81 194 VAL A C 1
ATOM 1395 O O . VAL A 1 194 ? 19.933 2.125 -34.844 1.00 73.81 194 VAL A O 1
ATOM 1398 N N . GLY A 1 195 ? 18.451 1.071 -33.524 1.00 73.56 195 GLY A N 1
ATOM 1399 C CA . GLY A 1 195 ? 18.425 -0.193 -34.241 1.00 73.56 195 GLY A CA 1
ATOM 1400 C C . GLY A 1 195 ? 17.064 -0.473 -34.871 1.00 73.56 195 GLY A C 1
ATOM 1401 O O . GLY A 1 195 ? 16.036 -0.266 -34.233 1.00 73.56 195 GLY A O 1
ATOM 1402 N N . VAL A 1 196 ? 17.032 -1.002 -36.093 1.00 72.50 196 VAL A N 1
ATOM 1403 C CA . VAL A 1 196 ? 15.838 -1.651 -36.662 1.00 72.50 196 VAL A CA 1
ATOM 1404 C C . VAL A 1 196 ? 16.266 -2.974 -37.272 1.00 72.50 196 VAL A C 1
ATOM 1406 O O . VAL A 1 196 ? 17.180 -3.007 -38.093 1.00 72.50 196 VAL A O 1
ATOM 1409 N N . GLY A 1 197 ? 15.622 -4.064 -36.868 1.00 71.19 197 GLY A N 1
ATOM 1410 C CA . GLY A 1 197 ? 15.927 -5.396 -37.356 1.00 71.19 197 GLY A CA 1
ATOM 1411 C C . GLY A 1 197 ? 14.695 -6.237 -37.645 1.00 71.19 197 GLY A C 1
ATOM 1412 O O . GLY A 1 197 ? 13.626 -6.026 -37.073 1.00 71.19 197 GLY A O 1
ATOM 1413 N N . ASP A 1 198 ? 14.872 -7.182 -38.555 1.00 72.94 198 ASP A N 1
ATOM 1414 C CA . ASP A 1 198 ? 13.926 -8.248 -38.860 1.00 72.94 198 ASP A CA 1
ATOM 1415 C C . ASP A 1 198 ? 14.377 -9.517 -38.121 1.00 72.94 198 ASP A C 1
ATOM 1417 O O . ASP A 1 198 ? 15.545 -9.913 -38.223 1.00 72.94 198 ASP A O 1
ATOM 1421 N N . ASN A 1 199 ? 13.483 -10.119 -37.333 1.00 62.78 199 ASN A N 1
ATOM 1422 C CA . ASN A 1 199 ? 13.827 -11.274 -36.499 1.00 62.78 199 ASN A CA 1
ATOM 1423 C C . ASN A 1 199 ? 14.151 -12.517 -37.340 1.00 62.78 199 ASN A C 1
ATOM 1425 O O . ASN A 1 199 ? 14.938 -13.351 -36.892 1.00 62.78 199 ASN A O 1
ATOM 1429 N N . GLU A 1 200 ? 13.574 -12.645 -38.538 1.00 62.00 200 GLU A N 1
ATOM 1430 C CA . GLU A 1 200 ? 13.731 -13.844 -39.365 1.00 62.00 200 GLU A CA 1
ATOM 1431 C C . GLU A 1 200 ? 14.936 -13.751 -40.304 1.00 62.00 200 GLU A C 1
ATOM 1433 O O . GLU A 1 200 ? 15.641 -14.736 -40.527 1.00 62.00 200 GLU A O 1
ATOM 1438 N N . ALA A 1 201 ? 15.220 -12.557 -40.831 1.00 58.69 201 ALA A N 1
ATOM 1439 C CA . ALA A 1 201 ? 16.261 -12.374 -41.843 1.00 58.69 201 ALA A CA 1
ATOM 1440 C C . ALA A 1 201 ? 17.675 -12.162 -41.262 1.00 58.69 201 ALA A C 1
ATOM 1442 O O . ALA A 1 201 ? 18.649 -12.072 -42.015 1.00 58.69 201 ALA A O 1
ATOM 1443 N N . GLY A 1 202 ? 17.806 -12.001 -39.937 1.00 58.50 202 GLY A N 1
ATOM 1444 C CA . GLY A 1 202 ? 19.056 -11.565 -39.296 1.00 58.50 202 GLY A CA 1
ATOM 1445 C C . GLY A 1 202 ? 19.526 -10.183 -39.772 1.00 58.50 202 GLY A C 1
ATOM 1446 O O . GLY A 1 202 ? 20.681 -9.805 -39.551 1.00 58.50 202 GLY A O 1
ATOM 1447 N N . ALA A 1 203 ? 18.639 -9.455 -40.457 1.00 60.53 203 ALA A N 1
ATOM 1448 C CA . ALA A 1 203 ? 18.899 -8.149 -41.014 1.00 60.53 203 ALA A CA 1
ATOM 1449 C C . ALA A 1 203 ? 18.744 -7.112 -39.902 1.00 60.53 203 ALA A C 1
ATOM 1451 O O . ALA A 1 203 ? 17.650 -6.970 -39.365 1.00 60.53 203 ALA A O 1
ATOM 1452 N N . HIS A 1 204 ? 19.809 -6.401 -39.543 1.00 66.06 204 HIS A N 1
ATOM 1453 C CA . HIS A 1 204 ? 19.750 -5.288 -38.601 1.00 66.06 204 HIS A CA 1
ATOM 1454 C C . HIS A 1 204 ? 20.496 -4.083 -39.163 1.00 66.06 204 HIS A C 1
ATOM 1456 O O . HIS A 1 204 ? 21.591 -4.206 -39.713 1.00 66.06 204 HIS A O 1
ATOM 1462 N N . ALA A 1 205 ? 19.880 -2.917 -39.023 1.00 66.94 205 ALA A N 1
ATOM 1463 C CA . ALA A 1 205 ? 20.521 -1.629 -39.190 1.00 66.94 205 ALA A CA 1
ATOM 1464 C C . ALA A 1 205 ? 20.738 -1.042 -37.799 1.00 66.94 205 ALA A C 1
ATOM 1466 O O . ALA A 1 205 ? 19.768 -0.877 -37.064 1.00 66.94 205 ALA A O 1
ATOM 1467 N N . GLN A 1 206 ? 21.984 -0.753 -37.442 1.00 67.12 206 GLN A N 1
ATOM 1468 C CA . GLN A 1 206 ? 22.368 -0.139 -36.176 1.00 67.12 206 GLN A CA 1
ATOM 1469 C C . GLN A 1 206 ? 23.083 1.175 -36.470 1.00 67.12 206 GLN A C 1
ATOM 1471 O O . GLN A 1 206 ? 24.117 1.179 -37.135 1.00 67.12 206 GLN A O 1
ATOM 1476 N N . LEU A 1 207 ? 22.521 2.280 -35.993 1.00 68.50 207 LEU A N 1
ATOM 1477 C CA . LEU A 1 207 ? 23.136 3.599 -36.007 1.00 68.50 207 LEU A CA 1
ATOM 1478 C C . LEU A 1 207 ? 23.714 3.864 -34.619 1.00 68.50 207 LEU A C 1
ATOM 1480 O O . LEU A 1 207 ? 22.936 3.948 -33.675 1.00 68.50 207 LEU A O 1
ATOM 1484 N N . ASP A 1 208 ? 25.030 3.987 -34.499 1.00 67.75 208 ASP A N 1
ATOM 1485 C CA . ASP A 1 208 ? 25.710 4.374 -33.260 1.00 67.75 208 ASP A CA 1
ATOM 1486 C C . ASP A 1 208 ? 26.228 5.806 -33.401 1.00 67.75 208 ASP A C 1
ATOM 1488 O O . ASP A 1 208 ? 26.911 6.127 -34.378 1.00 67.75 208 ASP A O 1
ATOM 1492 N N . ILE A 1 209 ? 25.870 6.669 -32.460 1.00 70.06 209 ILE A N 1
ATOM 1493 C CA . ILE A 1 209 ? 26.305 8.061 -32.402 1.00 70.06 209 ILE A CA 1
ATOM 1494 C C . ILE A 1 209 ? 27.173 8.191 -31.161 1.00 70.06 209 ILE A C 1
ATOM 1496 O O . ILE A 1 209 ? 26.645 8.162 -30.052 1.00 70.06 209 ILE A O 1
ATOM 1500 N N . ASP A 1 210 ? 28.479 8.356 -31.353 1.00 67.50 210 ASP A N 1
ATOM 1501 C CA . ASP A 1 210 ? 29.433 8.596 -30.273 1.00 67.50 210 ASP A CA 1
ATOM 1502 C C . ASP A 1 210 ? 29.636 10.106 -30.107 1.00 67.50 210 ASP A C 1
ATOM 1504 O O . ASP A 1 210 ? 30.158 10.790 -30.998 1.00 67.50 210 ASP A O 1
ATOM 1508 N N . ALA A 1 211 ? 29.195 10.637 -28.967 1.00 66.44 211 ALA A N 1
ATOM 1509 C CA . ALA A 1 211 ? 29.289 12.058 -28.667 1.00 66.44 211 ALA A CA 1
ATOM 1510 C C . ALA A 1 211 ? 30.721 12.494 -28.318 1.00 66.44 211 ALA A C 1
ATOM 1512 O O . ALA A 1 211 ? 31.053 13.666 -28.508 1.00 66.44 211 ALA A O 1
ATOM 1513 N N . SER A 1 212 ? 31.567 11.574 -27.840 1.00 65.50 212 SER A N 1
ATOM 1514 C CA . SER A 1 212 ? 32.948 11.873 -27.451 1.00 65.50 212 SER A CA 1
ATOM 1515 C C . SER A 1 212 ? 33.832 12.164 -28.666 1.00 65.50 212 SER A C 1
ATOM 1517 O O . SER A 1 212 ? 34.608 13.121 -28.653 1.00 65.50 212 SER A O 1
ATOM 1519 N N . ASP A 1 213 ? 33.599 11.431 -29.755 1.00 66.06 213 ASP A N 1
ATOM 1520 C CA . ASP A 1 213 ? 34.383 11.525 -30.988 1.00 66.06 213 ASP A CA 1
ATOM 1521 C C . ASP A 1 213 ? 33.624 12.188 -32.152 1.00 66.06 213 ASP A C 1
ATOM 1523 O O . ASP A 1 213 ? 34.151 12.310 -33.261 1.00 66.06 213 ASP A O 1
ATOM 1527 N N . ALA A 1 214 ? 32.389 12.648 -31.911 1.00 63.53 214 ALA A N 1
ATOM 1528 C CA . ALA A 1 214 ? 31.475 13.172 -32.931 1.00 63.53 214 ALA A CA 1
ATOM 1529 C C . ALA A 1 214 ? 31.363 12.238 -34.152 1.00 63.53 214 ALA A C 1
ATOM 1531 O O . ALA A 1 214 ? 31.323 12.696 -35.299 1.00 63.53 214 ALA A O 1
ATOM 1532 N N . SER A 1 215 ? 31.355 10.928 -33.898 1.00 62.69 215 SER A N 1
ATOM 1533 C CA . SER A 1 215 ? 31.321 9.907 -34.938 1.00 62.69 215 SER A CA 1
ATOM 1534 C C . SER A 1 215 ? 29.927 9.301 -35.050 1.00 62.69 215 SER A C 1
ATOM 1536 O O . SER A 1 215 ? 29.183 9.196 -34.076 1.00 62.69 215 SER A O 1
ATOM 1538 N N . VAL A 1 216 ? 29.558 8.936 -36.276 1.00 61.53 216 VAL A N 1
ATOM 1539 C CA . VAL A 1 216 ? 28.313 8.229 -36.571 1.00 61.53 216 VAL A CA 1
ATOM 1540 C C . VAL A 1 216 ? 28.690 6.971 -37.334 1.00 61.53 216 VAL A C 1
ATOM 1542 O O . VAL A 1 216 ? 29.292 7.056 -38.408 1.00 61.53 216 VAL A O 1
ATOM 1545 N N . SER A 1 217 ? 28.357 5.807 -36.785 1.00 66.56 217 SER A N 1
ATOM 1546 C CA . SER A 1 217 ? 28.558 4.524 -37.453 1.00 66.56 217 SER A CA 1
ATOM 1547 C C . SER A 1 217 ? 27.215 3.911 -37.830 1.00 66.56 217 SER A C 1
ATOM 1549 O O . SER A 1 217 ? 26.269 3.927 -37.048 1.00 66.56 217 SER A O 1
ATOM 1551 N N . LEU A 1 218 ? 27.114 3.401 -39.058 1.00 63.97 218 LEU A N 1
ATOM 1552 C CA . LEU A 1 218 ? 25.955 2.641 -39.520 1.00 63.97 218 LEU A CA 1
ATOM 1553 C C . LEU A 1 218 ? 26.414 1.219 -39.826 1.00 63.97 218 LEU A C 1
ATOM 1555 O O . LEU A 1 218 ? 27.148 0.982 -40.788 1.00 63.97 218 LEU A O 1
ATOM 1559 N N . THR A 1 219 ? 25.965 0.271 -39.017 1.00 69.12 219 THR A N 1
ATOM 1560 C CA . THR A 1 219 ? 26.192 -1.153 -39.245 1.00 69.12 219 THR A CA 1
ATOM 1561 C C . THR A 1 219 ? 24.947 -1.738 -39.891 1.00 69.12 219 THR A C 1
ATOM 1563 O O . THR A 1 219 ? 23.875 -1.742 -39.292 1.00 69.12 219 THR A O 1
ATOM 1566 N N . LEU A 1 220 ? 25.082 -2.211 -41.129 1.00 67.44 220 LEU A N 1
ATOM 1567 C CA . LEU A 1 220 ? 24.049 -2.970 -41.832 1.00 67.44 220 LEU A CA 1
ATOM 1568 C C . LEU A 1 220 ? 24.518 -4.426 -41.877 1.00 67.44 220 LEU A C 1
ATOM 1570 O O . LEU A 1 220 ? 25.481 -4.749 -42.572 1.00 67.44 220 LEU A O 1
ATOM 1574 N N . GLY A 1 221 ? 23.883 -5.299 -41.104 1.00 59.75 221 GLY A N 1
ATOM 1575 C CA . GLY A 1 221 ? 24.177 -6.730 -41.098 1.00 59.75 221 GLY A CA 1
ATOM 1576 C C . GLY A 1 221 ? 23.004 -7.513 -41.666 1.00 59.75 221 GLY A C 1
ATOM 1577 O O . GLY A 1 221 ? 21.875 -7.215 -41.315 1.00 59.75 221 GLY A O 1
ATOM 1578 N N . SER A 1 222 ? 23.258 -8.515 -42.510 1.00 51.34 222 SER A N 1
ATOM 1579 C CA . SER A 1 222 ? 22.321 -9.613 -42.798 1.00 51.34 222 SER A CA 1
ATOM 1580 C C . SER A 1 222 ? 23.146 -10.901 -42.908 1.00 51.34 222 SER A C 1
ATOM 1582 O O . SER A 1 222 ? 23.890 -11.089 -43.868 1.00 51.34 222 SER A O 1
ATOM 1584 N N . GLY A 1 223 ? 23.119 -11.745 -41.871 1.00 56.06 223 GLY A N 1
ATOM 1585 C CA . GLY A 1 223 ? 23.960 -12.952 -41.780 1.00 56.06 223 GLY A CA 1
ATOM 1586 C C . GLY A 1 223 ? 25.375 -12.735 -41.195 1.00 56.06 223 GLY A C 1
ATOM 1587 O O . GLY A 1 223 ? 25.677 -11.645 -40.712 1.00 56.06 223 GLY A O 1
ATOM 1588 N N . PRO A 1 224 ? 26.254 -13.767 -41.193 1.00 43.53 224 PRO A N 1
ATOM 1589 C CA . PRO A 1 224 ? 27.505 -13.846 -40.408 1.00 43.53 224 PRO A CA 1
ATOM 1590 C C . PRO A 1 224 ? 28.644 -12.909 -40.871 1.00 43.53 224 PRO A C 1
ATOM 1592 O O . PRO A 1 224 ? 29.819 -13.173 -40.625 1.00 43.53 224 PRO A O 1
ATOM 1595 N N . SER A 1 225 ? 28.324 -11.824 -41.570 1.00 46.44 225 SER A N 1
ATOM 1596 C CA . SER A 1 225 ? 29.283 -10.865 -42.116 1.00 46.44 225 SER A CA 1
ATOM 1597 C C . SER A 1 225 ? 28.777 -9.452 -41.831 1.00 46.44 225 SER A C 1
ATOM 1599 O O . SER A 1 225 ? 27.952 -8.921 -42.570 1.00 46.44 225 SER A O 1
ATOM 1601 N N . SER A 1 226 ? 29.229 -8.855 -40.730 1.00 43.16 226 SER A N 1
ATOM 1602 C CA . SER A 1 226 ? 28.934 -7.463 -40.386 1.00 43.16 226 SER A CA 1
ATOM 1603 C C . SER A 1 226 ? 29.781 -6.511 -41.239 1.00 43.16 226 SER A C 1
ATOM 1605 O O . SER A 1 226 ? 30.997 -6.670 -41.343 1.00 43.16 226 SER A O 1
ATOM 1607 N N . ILE A 1 227 ? 29.141 -5.514 -41.858 1.00 52.25 227 ILE A N 1
ATOM 1608 C CA . ILE A 1 227 ? 29.821 -4.418 -42.560 1.00 52.25 227 ILE A CA 1
ATOM 1609 C C . ILE A 1 227 ? 29.923 -3.248 -41.581 1.00 52.25 227 ILE A C 1
ATOM 1611 O O . ILE A 1 227 ? 28.912 -2.639 -41.232 1.00 52.25 227 ILE A O 1
ATOM 1615 N N . MET A 1 228 ? 31.141 -2.960 -41.117 1.00 43.78 228 MET A N 1
ATOM 1616 C CA . MET A 1 228 ? 31.420 -1.830 -40.232 1.00 43.78 228 MET A CA 1
ATOM 1617 C C . MET A 1 228 ? 31.708 -0.586 -41.071 1.00 43.78 228 MET A C 1
ATOM 1619 O O . MET A 1 228 ? 32.620 -0.587 -41.898 1.00 43.78 228 MET A O 1
ATOM 1623 N N . THR A 1 229 ? 30.933 0.472 -40.848 1.00 53.38 229 THR A N 1
ATOM 1624 C CA . THR A 1 229 ? 31.070 1.744 -41.560 1.00 53.38 229 THR A CA 1
ATOM 1625 C C . THR A 1 229 ? 31.431 2.833 -40.552 1.00 53.38 229 THR A C 1
ATOM 1627 O O . THR A 1 229 ? 30.587 3.206 -39.741 1.00 53.38 229 THR A O 1
ATOM 1630 N N . GLN A 1 230 ? 32.673 3.329 -40.576 1.00 45.88 230 GLN A N 1
ATOM 1631 C CA . GLN A 1 230 ? 33.168 4.372 -39.665 1.00 45.88 230 GLN A CA 1
ATOM 1632 C C . GLN A 1 230 ? 33.410 5.671 -40.445 1.00 45.88 230 GLN A C 1
ATOM 1634 O O . GLN A 1 230 ? 34.143 5.670 -41.433 1.00 45.88 230 GLN A O 1
ATOM 1639 N N . ALA A 1 231 ? 32.791 6.772 -40.015 1.00 49.56 231 ALA A N 1
ATOM 1640 C CA . ALA A 1 231 ? 33.006 8.100 -40.584 1.00 49.56 231 ALA A CA 1
ATOM 1641 C C . ALA A 1 231 ? 33.801 8.971 -39.595 1.00 49.56 231 ALA A C 1
ATOM 1643 O O . ALA A 1 231 ? 33.375 9.155 -38.457 1.00 49.56 231 ALA A O 1
ATOM 1644 N N . ASN A 1 232 ? 34.947 9.505 -40.031 1.00 44.34 232 ASN A N 1
ATOM 1645 C CA . ASN A 1 232 ? 35.728 10.518 -39.309 1.00 44.34 232 ASN A CA 1
ATOM 1646 C C . ASN A 1 232 ? 35.468 11.910 -39.931 1.00 44.34 232 ASN A C 1
ATOM 1648 O O . ASN A 1 232 ? 34.975 12.002 -41.057 1.00 44.34 232 ASN A O 1
ATOM 1652 N N . ARG A 1 233 ? 35.816 12.997 -39.226 1.00 45.94 233 ARG A N 1
ATOM 1653 C CA . ARG A 1 233 ? 35.648 14.402 -39.656 1.00 45.94 233 ARG A CA 1
ATOM 1654 C C . ARG A 1 233 ? 36.297 14.736 -41.006 1.00 45.94 233 ARG A C 1
ATOM 1656 O O . ARG A 1 233 ? 35.922 15.731 -41.618 1.00 45.94 233 ARG A O 1
ATOM 1663 N N . GLU A 1 234 ? 37.200 13.896 -41.504 1.00 44.25 234 GLU A N 1
ATOM 1664 C CA . GLU A 1 234 ? 37.684 13.951 -42.883 1.00 44.25 234 GLU A CA 1
ATOM 1665 C C . GLU A 1 234 ? 36.987 12.874 -43.731 1.00 44.25 234 GLU A C 1
ATOM 1667 O O . GLU A 1 234 ? 37.223 11.672 -43.622 1.00 44.25 234 GLU A O 1
ATOM 1672 N N . GLN A 1 235 ? 36.051 13.353 -44.548 1.00 53.31 235 GLN A N 1
ATOM 1673 C CA . GLN A 1 235 ? 34.999 12.617 -45.243 1.00 53.31 235 GLN A CA 1
ATOM 1674 C C . GLN A 1 235 ? 35.512 11.536 -46.204 1.00 53.31 235 GLN A C 1
ATOM 1676 O O . GLN A 1 235 ? 35.796 11.795 -47.375 1.00 53.31 235 GLN A O 1
ATOM 1681 N N . SER A 1 236 ? 35.495 10.283 -45.764 1.00 43.19 236 SER A N 1
ATOM 1682 C CA . SER A 1 236 ? 35.277 9.157 -46.672 1.00 43.19 236 SER A CA 1
ATOM 1683 C C . SER A 1 236 ? 34.611 8.015 -45.923 1.00 43.19 236 SER A C 1
ATOM 1685 O O . SER A 1 236 ? 35.041 7.632 -44.839 1.00 43.19 236 SER A O 1
ATOM 1687 N N . VAL A 1 237 ? 33.525 7.499 -46.494 1.00 48.56 237 VAL A N 1
ATOM 1688 C CA . VAL A 1 237 ? 32.839 6.326 -45.970 1.00 48.56 237 VAL A CA 1
ATOM 1689 C C . VAL A 1 237 ? 33.233 5.138 -46.836 1.00 48.56 237 VAL A C 1
ATOM 1691 O O . VAL A 1 237 ? 32.926 5.091 -48.031 1.00 48.56 237 VAL A O 1
ATOM 1694 N N . ILE A 1 238 ? 33.963 4.199 -46.238 1.00 48.88 238 ILE A N 1
ATOM 1695 C CA . ILE A 1 238 ? 34.381 2.963 -46.896 1.00 48.88 238 ILE A CA 1
ATOM 1696 C C . ILE A 1 238 ? 33.317 1.910 -46.606 1.00 48.88 238 ILE A C 1
ATOM 1698 O O . ILE A 1 238 ? 33.187 1.451 -45.475 1.00 48.88 238 ILE A O 1
ATOM 1702 N N . VAL A 1 239 ? 32.558 1.520 -47.630 1.00 51.31 239 VAL A N 1
ATOM 1703 C CA . VAL A 1 239 ? 31.623 0.394 -47.534 1.00 51.31 239 VAL A CA 1
ATOM 1704 C C . VAL A 1 239 ? 32.331 -0.845 -48.071 1.00 51.31 239 VAL A C 1
ATOM 1706 O O . VAL A 1 239 ? 32.656 -0.921 -49.260 1.00 51.31 239 VAL A O 1
ATOM 1709 N N . ALA A 1 240 ? 32.606 -1.802 -47.186 1.00 47.78 240 ALA A N 1
ATOM 1710 C CA . ALA A 1 240 ? 33.229 -3.070 -47.545 1.00 47.78 240 ALA A CA 1
ATOM 1711 C C . ALA A 1 240 ? 32.159 -4.098 -47.950 1.00 47.78 240 ALA A C 1
ATOM 1713 O O . ALA A 1 240 ? 31.272 -4.414 -47.164 1.00 47.78 240 ALA A O 1
ATOM 1714 N N . HIS A 1 241 ? 32.245 -4.633 -49.171 1.00 47.72 241 HIS A N 1
ATOM 1715 C CA . HIS A 1 241 ? 31.415 -5.749 -49.639 1.00 47.72 241 HIS A CA 1
ATOM 1716 C C . HIS A 1 241 ? 32.168 -7.082 -49.496 1.00 47.72 241 HIS A C 1
ATOM 1718 O O . HIS A 1 241 ? 33.389 -7.114 -49.660 1.00 47.72 241 HIS A O 1
ATOM 1724 N N . LYS A 1 242 ? 31.458 -8.200 -49.263 1.00 41.47 242 LYS A N 1
ATOM 1725 C CA . LYS A 1 242 ? 32.068 -9.531 -49.028 1.00 41.47 242 LYS A CA 1
ATOM 1726 C C . LYS A 1 242 ? 32.979 -10.022 -50.165 1.00 41.47 242 LYS A C 1
ATOM 1728 O O . LYS A 1 242 ? 33.837 -10.865 -49.944 1.00 41.47 242 LYS A O 1
ATOM 1733 N N . ASP A 1 243 ? 32.796 -9.482 -51.366 1.00 58.31 243 ASP A N 1
ATOM 1734 C CA . ASP A 1 243 ? 33.555 -9.858 -52.563 1.00 58.31 243 ASP A CA 1
ATOM 1735 C C . ASP A 1 243 ? 34.847 -9.028 -52.732 1.00 58.31 243 ASP A C 1
ATOM 1737 O O . ASP A 1 243 ? 35.436 -9.004 -53.809 1.00 58.31 243 ASP A O 1
ATOM 1741 N N . GLY A 1 244 ? 35.278 -8.299 -51.693 1.00 40.66 244 GLY A N 1
ATOM 1742 C CA . GLY A 1 244 ? 36.492 -7.471 -51.720 1.00 40.66 244 GLY A CA 1
ATOM 1743 C C . GLY A 1 244 ? 36.347 -6.162 -52.503 1.00 40.66 244 GLY A C 1
ATOM 1744 O O . GLY A 1 244 ? 37.335 -5.478 -52.763 1.00 40.66 244 GLY A O 1
ATOM 1745 N N . ILE A 1 245 ? 35.121 -5.798 -52.890 1.00 42.69 245 ILE A N 1
ATOM 1746 C CA . ILE A 1 245 ? 34.845 -4.552 -53.606 1.00 42.69 245 ILE A CA 1
ATOM 1747 C C . ILE A 1 245 ? 34.631 -3.442 -52.580 1.00 42.69 245 ILE A C 1
ATOM 1749 O O . ILE A 1 245 ? 33.589 -3.368 -51.927 1.00 42.69 245 ILE A O 1
ATOM 1753 N N . TYR A 1 246 ? 35.621 -2.564 -52.470 1.00 41.97 246 TYR A N 1
ATOM 1754 C CA . TYR A 1 246 ? 35.519 -1.319 -51.722 1.00 41.97 246 TYR A CA 1
ATOM 1755 C C . TYR A 1 246 ? 34.835 -0.281 -52.608 1.00 41.97 246 TYR A C 1
ATOM 1757 O O . TYR A 1 246 ? 35.348 0.073 -53.671 1.00 41.97 246 TYR A O 1
ATOM 1765 N N . ARG A 1 247 ? 33.665 0.208 -52.192 1.00 47.22 247 ARG A N 1
ATOM 1766 C CA . ARG A 1 247 ? 33.075 1.407 -52.796 1.00 47.22 247 ARG A CA 1
ATOM 1767 C C . ARG A 1 247 ? 33.285 2.566 -51.840 1.00 47.22 247 ARG A C 1
ATOM 1769 O O . ARG A 1 247 ? 32.716 2.593 -50.752 1.00 47.22 247 ARG A O 1
ATOM 1776 N N . THR A 1 248 ? 34.109 3.517 -52.260 1.00 41.16 248 THR A N 1
ATOM 1777 C CA . THR A 1 248 ? 34.263 4.791 -51.565 1.00 41.16 248 THR A CA 1
ATOM 1778 C C . THR A 1 248 ? 33.088 5.668 -51.963 1.00 41.16 248 THR A C 1
ATOM 1780 O O . THR A 1 248 ? 33.047 6.193 -53.075 1.00 41.16 248 THR A O 1
ATOM 1783 N N . ALA A 1 249 ? 32.105 5.802 -51.078 1.00 47.47 249 ALA A N 1
ATOM 1784 C CA . ALA A 1 249 ? 31.099 6.839 -51.229 1.00 47.47 249 ALA A CA 1
ATOM 1785 C C . ALA A 1 249 ? 31.668 8.104 -50.585 1.00 47.47 249 ALA A C 1
ATOM 1787 O O . ALA A 1 249 ? 31.871 8.169 -49.370 1.00 47.47 249 ALA A O 1
ATOM 1788 N N . ARG A 1 250 ? 31.981 9.109 -51.407 1.00 40.22 250 ARG A N 1
ATOM 1789 C CA . ARG A 1 250 ? 32.285 10.440 -50.890 1.00 40.22 250 ARG A CA 1
ATOM 1790 C C . ARG A 1 250 ? 30.952 11.059 -50.488 1.00 40.22 250 ARG A C 1
ATOM 1792 O O . ARG A 1 250 ? 30.134 11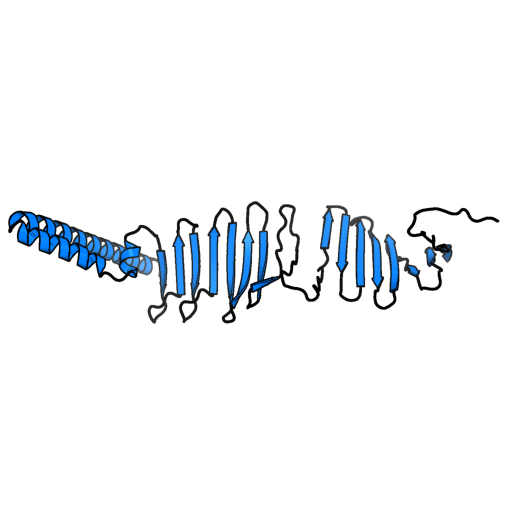.363 -51.350 1.00 40.22 250 ARG A O 1
ATOM 1799 N N . LEU A 1 251 ? 30.716 11.183 -49.186 1.00 42.75 251 LEU A N 1
ATOM 1800 C CA . LEU A 1 251 ? 29.651 12.041 -48.683 1.00 42.75 251 LEU A CA 1
ATOM 1801 C C . LEU A 1 251 ? 30.074 13.473 -48.991 1.00 42.75 251 LEU A C 1
ATOM 1803 O O . LEU A 1 251 ? 30.912 14.041 -48.297 1.00 42.75 251 LEU A O 1
ATOM 1807 N N . GLU A 1 252 ? 29.545 14.030 -50.075 1.00 38.22 252 GLU A N 1
ATOM 1808 C CA . GLU A 1 252 ? 29.583 15.471 -50.261 1.00 38.22 252 GLU A CA 1
ATOM 1809 C C . GLU A 1 252 ? 28.756 16.074 -49.128 1.00 38.22 252 GLU A C 1
ATOM 1811 O O . GLU A 1 252 ? 27.573 15.756 -48.974 1.00 38.22 252 GLU A O 1
ATOM 1816 N N . ALA A 1 253 ? 29.390 16.896 -48.289 1.00 42.75 253 ALA A N 1
ATOM 1817 C CA . ALA A 1 253 ? 28.642 17.757 -47.392 1.00 42.75 253 ALA A CA 1
ATOM 1818 C C . ALA A 1 253 ? 27.709 18.600 -48.258 1.00 42.75 253 ALA A C 1
ATOM 1820 O O . ALA A 1 253 ? 28.148 19.487 -48.989 1.00 42.75 253 ALA A O 1
ATOM 1821 N N . VAL A 1 254 ? 26.415 18.300 -48.192 1.00 41.75 254 VAL A N 1
ATOM 1822 C CA . VAL A 1 254 ? 25.403 19.228 -48.669 1.00 41.75 254 VAL A CA 1
ATOM 1823 C C . VAL A 1 254 ? 25.401 20.345 -47.641 1.00 41.75 254 VAL A C 1
ATOM 1825 O O . VAL A 1 254 ? 24.880 20.179 -46.540 1.00 41.75 254 VAL A O 1
ATOM 1828 N N . ASP A 1 255 ? 26.064 21.445 -47.979 1.00 40.81 255 ASP A N 1
ATOM 1829 C CA . ASP A 1 255 ? 26.014 22.672 -47.200 1.00 40.81 255 ASP A CA 1
ATOM 1830 C C . ASP A 1 255 ? 24.587 23.219 -47.330 1.00 40.81 255 ASP A C 1
ATOM 1832 O O . ASP A 1 255 ? 24.194 23.796 -48.349 1.00 40.81 255 ASP A O 1
ATOM 1836 N N . ILE A 1 256 ? 23.745 22.888 -46.353 1.00 42.72 256 ILE A N 1
ATOM 1837 C CA . ILE A 1 256 ? 22.383 23.401 -46.278 1.00 42.72 256 ILE A CA 1
ATOM 1838 C C . ILE A 1 256 ? 22.510 24.789 -45.658 1.00 42.72 256 ILE A C 1
ATOM 1840 O O . ILE A 1 256 ? 22.606 24.919 -44.438 1.00 42.72 256 ILE A O 1
ATOM 1844 N N . ASP A 1 257 ? 22.512 25.827 -46.501 1.00 45.22 257 ASP A N 1
ATOM 1845 C CA . ASP A 1 257 ? 22.301 27.200 -46.038 1.00 45.22 257 ASP A CA 1
ATOM 1846 C C . ASP A 1 257 ? 21.042 27.197 -45.146 1.00 45.22 257 ASP A C 1
ATOM 1848 O O . ASP A 1 257 ? 19.993 26.716 -45.596 1.00 45.22 257 ASP A O 1
ATOM 1852 N N . PRO A 1 258 ? 21.089 27.713 -43.903 1.00 44.06 258 PRO A N 1
ATOM 1853 C CA . PRO A 1 258 ? 19.916 27.794 -43.031 1.00 44.06 258 PRO A CA 1
ATOM 1854 C C . PRO A 1 258 ? 18.736 28.574 -43.644 1.00 44.06 258 PRO A C 1
ATOM 1856 O O . PRO A 1 258 ? 17.642 28.565 -43.082 1.00 44.06 258 PRO A O 1
ATOM 1859 N N . ARG A 1 259 ? 18.924 29.238 -44.792 1.00 51.94 259 ARG A N 1
ATOM 1860 C CA . ARG A 1 259 ? 17.877 29.905 -45.580 1.00 51.94 259 ARG A CA 1
ATOM 1861 C C . ARG A 1 259 ? 17.233 29.040 -46.674 1.00 51.94 259 ARG A C 1
ATOM 1863 O O . ARG A 1 259 ? 16.254 29.483 -47.264 1.00 51.94 259 ARG A O 1
ATOM 1870 N N . GLY A 1 260 ? 17.719 27.823 -46.922 1.00 42.56 260 GLY A N 1
ATOM 1871 C CA . GLY A 1 260 ? 17.059 26.830 -47.780 1.00 42.56 260 GLY A CA 1
ATOM 1872 C C . GLY A 1 260 ? 17.275 26.959 -49.294 1.00 42.56 260 GLY A C 1
ATOM 1873 O O . GLY A 1 260 ? 16.652 26.204 -50.040 1.00 42.56 260 GLY A O 1
ATOM 1874 N N . ASP A 1 261 ? 18.154 27.842 -49.773 1.00 51.06 261 ASP A N 1
ATOM 1875 C CA . ASP A 1 261 ? 18.395 27.995 -51.215 1.00 51.06 261 ASP A CA 1
ATOM 1876 C C . ASP A 1 261 ? 19.547 27.111 -51.716 1.00 51.06 261 ASP A C 1
ATOM 1878 O O . ASP A 1 261 ? 20.708 27.262 -51.334 1.00 51.06 261 ASP A O 1
ATOM 1882 N N . ARG A 1 262 ? 19.228 26.189 -52.634 1.00 43.34 262 ARG A N 1
ATOM 1883 C CA . ARG A 1 262 ? 20.218 25.352 -53.328 1.00 43.34 262 ARG A CA 1
ATOM 1884 C C . ARG A 1 262 ? 20.916 26.165 -54.416 1.00 43.34 262 ARG A C 1
ATOM 1886 O O . ARG A 1 262 ? 20.305 26.474 -55.437 1.00 43.34 262 ARG A O 1
ATOM 1893 N N . ARG A 1 263 ? 22.213 26.437 -54.268 1.00 45.22 263 ARG A N 1
ATOM 1894 C CA . ARG A 1 263 ? 23.042 26.868 -55.404 1.00 45.22 263 ARG A CA 1
ATOM 1895 C C . ARG A 1 263 ? 23.577 25.648 -56.145 1.00 45.22 263 ARG A C 1
ATOM 1897 O O . ARG A 1 263 ? 24.222 24.791 -55.551 1.00 45.22 263 ARG A O 1
ATOM 1904 N N . SER A 1 264 ? 23.295 25.569 -57.442 1.00 42.94 264 SER A N 1
ATOM 1905 C CA . SER A 1 264 ? 23.892 24.568 -58.328 1.00 42.94 264 SER A CA 1
ATOM 1906 C C . SER A 1 264 ? 25.393 24.834 -58.498 1.00 42.94 264 SER A C 1
ATOM 1908 O O . SER A 1 264 ? 25.772 25.998 -58.656 1.00 42.94 264 SER A O 1
ATOM 1910 N N . PRO A 1 265 ? 26.247 23.797 -58.495 1.00 46.97 265 PRO A N 1
ATOM 1911 C CA . PRO A 1 265 ? 27.668 23.973 -58.750 1.00 46.97 265 PRO A CA 1
ATOM 1912 C C . PRO A 1 265 ? 27.892 24.299 -60.230 1.00 46.97 265 PRO A C 1
ATOM 1914 O O . PRO A 1 265 ? 27.435 23.577 -61.118 1.00 46.97 265 PRO A O 1
ATOM 1917 N N . THR A 1 266 ? 28.579 25.406 -60.493 1.00 49.50 266 THR A N 1
ATOM 1918 C CA . THR A 1 266 ? 29.104 25.737 -61.821 1.00 49.50 266 THR A CA 1
ATOM 1919 C C . THR A 1 266 ? 30.357 24.894 -62.071 1.00 49.50 266 THR A C 1
ATOM 1921 O O . THR A 1 266 ? 31.216 24.821 -61.192 1.00 49.50 266 THR A O 1
ATOM 1924 N N . LEU A 1 267 ? 30.415 24.246 -63.240 1.00 51.69 267 LEU A N 1
ATOM 1925 C CA . LEU A 1 267 ? 31.549 23.452 -63.739 1.00 51.69 267 LEU A CA 1
ATOM 1926 C C . LEU A 1 267 ? 32.820 24.286 -63.936 1.00 51.69 267 LEU A C 1
ATOM 1928 O O . LEU A 1 267 ? 32.686 25.452 -64.378 1.00 51.69 267 LEU A O 1
#

Secondary structure (DSSP, 8-state):
-HHHHHHHHHHHHHHHHHHHHHHHHHHHHHHHHHHHH-HHHHHHHHHHHHHHHHTS-HHHHHTTTT--EEEEE-TTS-EEEEEEEETTEEEEEEE-TTS-EEEEEEEETTEEEEEEE-TTS-EEEEEEETTEEEEEEEETTTEEEEE--BTTB------B--SSS-----EEEEEEEETTEEEEEEE-SSEEEEEEEETTT-EEEEEEEETTTTEEEEEEEESS-EE--EE-SS--EEEE-TTS-EEEE--------TT---PPPP-

Sequence (267 aa):
MAQLVGNQIEAIKAQNNLRRLAAAVFVVTGAVLAIVVSPTVGLVFAFLSVCAVALLPESARRRILGESNFALYDEQGQPRIVMVVTEDGPSISLLDESGTPRVQLGARDGMALMYATSEEGASAGLFSSGRGTGVAVEQAGGRVSAIAGSAEGPGLSVTKSGEAGETHVTLGRVAVRNEDRLAYVKVSSDSAEVGVGDNEAGAHAQLDIDASDASVSLTLGSGPSSIMTQANREQSVIVAHKDGIYRTARLEAVDIDPRGDRRSPTL

Radius of gyration: 35.61 Å; chains: 1; bounding box: 80×58×101 Å

Foldseek 3Di:
DVVVVVVVVVVVVVVVVVVVVVVVCVVVVLCVCCVPPDVVVNVVSVVVVVVVLVPPDVVVVVVVVPWDKDFDADPVRHTQWIWTQDPQGTKIFGADPVRHTQWMWTDGPQKTKIKGADPLGWMKMWIQHCQFIFIWTADRPGWIWWGQTHSVDRGTDTDTDDPDDDDQDQPPWGWDDDPFKTWTWGDGPFKIWTKIDGPPQCWMWIWIQGNVQRWIWTWTDGPPDIFTWTQHPPFWTWTQDPVRDTDTDGPDPPPQDPVRDDDDDDD

pLDDT: mean 70.95, std 18.55, range [37.12, 97.94]